Protein AF-A0A2D2M2V9-F1 (afdb_monomer_lite)

Foldseek 3Di:
DPPPCPDALLLLLLVLLVVLQPKFFFAFPVRDTDGPLNCQVCVVVVVVQVLQLNVLVVLQVVLVVCCPVPLPVSLVSLVVSLVSLVVVVVDQWGQDPPDRDTTGGPDTIPSSVSNNVSSVSSNVSSVVVVVVVVVVDDDDDDDPSSVVSVVVVVVVSVVSVVPPPPVVVVVVVVVVVVVVVVCVVVVVVPDDD

pLDDT: mean 71.36, std 14.46, range [39.59, 90.25]

Structure (mmCIF, N/CA/C/O backbone):
data_AF-A0A2D2M2V9-F1
#
_entry.id   AF-A0A2D2M2V9-F1
#
loop_
_atom_site.group_PDB
_atom_site.id
_atom_site.type_symbol
_atom_site.label_atom_id
_atom_site.label_alt_id
_atom_site.label_comp_id
_atom_site.label_asym_id
_atom_site.label_entity_id
_atom_site.label_seq_id
_atom_site.pdbx_PDB_ins_code
_atom_site.Cartn_x
_atom_site.Cartn_y
_atom_site.Cartn_z
_atom_site.occupancy
_atom_site.B_iso_or_equiv
_atom_site.auth_seq_id
_atom_site.auth_comp_id
_atom_site.auth_asym_id
_atom_site.auth_atom_id
_atom_site.pdbx_PDB_model_num
ATOM 1 N N . MET A 1 1 ? -26.026 -20.086 11.910 1.00 43.25 1 MET A N 1
ATOM 2 C CA . MET A 1 1 ? -24.762 -19.320 11.861 1.00 43.25 1 MET A CA 1
ATOM 3 C C . MET A 1 1 ? -24.878 -18.349 10.699 1.00 43.25 1 MET A C 1
ATOM 5 O O . MET A 1 1 ? -24.500 -18.695 9.589 1.00 43.25 1 MET A O 1
ATOM 9 N N . ASP A 1 2 ? -25.454 -17.170 10.926 1.00 39.59 2 ASP A N 1
ATOM 10 C CA . ASP A 1 2 ? -25.559 -16.162 9.870 1.00 39.59 2 ASP A CA 1
ATOM 11 C C . ASP A 1 2 ? -24.208 -15.475 9.694 1.00 39.59 2 ASP A C 1
ATOM 13 O O . ASP A 1 2 ? -23.808 -14.591 10.453 1.00 39.59 2 ASP A O 1
ATOM 17 N N . MET A 1 3 ? -23.465 -15.925 8.685 1.00 53.12 3 MET A N 1
ATOM 18 C CA . MET A 1 3 ? -22.241 -15.282 8.221 1.00 53.12 3 MET A CA 1
ATOM 19 C C . MET A 1 3 ? -22.612 -14.026 7.423 1.00 53.12 3 MET A C 1
ATOM 21 O O . MET A 1 3 ? -22.353 -13.939 6.226 1.00 53.12 3 MET A O 1
ATOM 25 N N . THR A 1 4 ? -23.216 -13.016 8.055 1.00 52.44 4 THR A N 1
ATOM 26 C CA . THR A 1 4 ? -23.328 -11.695 7.422 1.00 52.44 4 THR A CA 1
ATOM 27 C C . THR A 1 4 ? -21.942 -11.053 7.429 1.00 52.44 4 THR A C 1
ATOM 29 O O . THR A 1 4 ? -21.545 -10.326 8.348 1.00 52.44 4 THR A O 1
ATOM 32 N N . VAL A 1 5 ? -21.140 -11.385 6.422 1.00 56.28 5 VAL A N 1
ATOM 33 C CA . VAL A 1 5 ? -19.790 -10.864 6.234 1.00 56.28 5 VAL A CA 1
ATOM 34 C C . VAL A 1 5 ? -19.895 -9.429 5.717 1.00 56.28 5 VAL A C 1
ATOM 36 O O . VAL A 1 5 ? -19.711 -9.166 4.539 1.00 56.28 5 VAL A O 1
ATOM 39 N N . ARG A 1 6 ? -20.208 -8.461 6.588 1.00 63.47 6 ARG A N 1
ATOM 40 C CA . ARG A 1 6 ? -20.044 -7.043 6.224 1.00 63.47 6 ARG A CA 1
ATOM 41 C C . ARG A 1 6 ? -18.554 -6.779 6.013 1.00 63.47 6 ARG A C 1
ATOM 43 O O . ARG A 1 6 ? -17.817 -6.971 6.979 1.00 63.47 6 ARG A O 1
ATOM 50 N N . PRO A 1 7 ? -18.071 -6.413 4.821 1.00 65.56 7 PRO A N 1
ATOM 51 C CA . PRO A 1 7 ? -16.641 -6.243 4.601 1.00 65.56 7 PRO A CA 1
ATOM 52 C C . PRO A 1 7 ? -16.111 -5.114 5.492 1.00 65.56 7 PRO A C 1
ATOM 54 O O . PRO A 1 7 ? -16.702 -4.039 5.575 1.00 65.56 7 PRO A O 1
ATOM 57 N N . SER A 1 8 ? -15.028 -5.385 6.223 1.00 79.62 8 SER A N 1
ATOM 58 C CA . SER A 1 8 ? -14.366 -4.349 7.017 1.00 79.62 8 SER A CA 1
ATOM 59 C C . SER A 1 8 ? -13.466 -3.511 6.107 1.00 79.62 8 SER A C 1
ATOM 61 O O . SER A 1 8 ? -13.016 -4.004 5.074 1.00 79.62 8 SER A O 1
ATOM 63 N N . TYR A 1 9 ? -13.161 -2.266 6.484 1.00 84.38 9 TYR A N 1
ATOM 64 C CA . TYR A 1 9 ? -12.233 -1.423 5.713 1.00 84.38 9 TYR A CA 1
ATOM 65 C C . TYR A 1 9 ? -10.867 -2.104 5.505 1.00 84.38 9 TYR A C 1
ATOM 67 O O . TYR A 1 9 ? -10.239 -1.929 4.465 1.00 84.38 9 TYR A O 1
ATOM 75 N N . LEU A 1 10 ? -10.444 -2.933 6.468 1.00 83.19 10 LEU A N 1
ATOM 76 C CA . LEU A 1 10 ? -9.253 -3.770 6.369 1.00 83.19 10 LEU A CA 1
ATOM 77 C C . LEU A 1 10 ? -9.403 -4.806 5.254 1.00 83.19 10 LEU A C 1
ATOM 79 O O . LEU A 1 10 ? -8.543 -4.898 4.387 1.00 83.19 10 LEU A O 1
ATOM 83 N N . SER A 1 11 ? -10.507 -5.553 5.262 1.00 84.88 11 SER A N 1
ATOM 84 C CA . SER A 1 11 ? -10.787 -6.574 4.254 1.00 84.88 11 SER A CA 1
ATOM 85 C C . SER A 1 11 ? -10.826 -5.970 2.847 1.00 84.88 11 SER A C 1
ATOM 87 O O . SER A 1 11 ? -10.245 -6.530 1.927 1.00 84.88 11 SER A O 1
ATOM 89 N N . ILE A 1 12 ? -11.448 -4.795 2.695 1.00 86.38 12 ILE A N 1
ATOM 90 C CA . ILE A 1 12 ? -11.519 -4.072 1.416 1.00 86.38 12 ILE A CA 1
ATOM 91 C C . ILE A 1 12 ? -10.123 -3.632 0.967 1.00 86.38 12 ILE A C 1
ATOM 93 O O . ILE A 1 12 ? -9.759 -3.859 -0.181 1.00 86.38 12 ILE A O 1
ATOM 97 N N . SER A 1 13 ? -9.326 -3.046 1.866 1.00 87.94 13 SER A N 1
ATOM 98 C CA . SER A 1 13 ? -7.955 -2.626 1.556 1.00 87.94 13 SER A CA 1
ATOM 99 C C . SER A 1 13 ? -7.076 -3.808 1.132 1.00 87.94 13 SER A C 1
ATOM 101 O O . SER A 1 13 ? -6.414 -3.733 0.101 1.00 87.94 13 SER A O 1
ATOM 103 N N . VAL A 1 14 ? -7.122 -4.929 1.860 1.00 85.56 14 VAL A N 1
ATOM 104 C CA . VAL A 1 14 ? -6.331 -6.122 1.518 1.00 85.56 14 VAL A CA 1
ATOM 105 C C . VAL A 1 14 ? -6.820 -6.765 0.218 1.00 85.56 14 VAL A C 1
ATOM 107 O O . VAL A 1 14 ? -5.994 -7.190 -0.581 1.00 85.56 14 VAL A O 1
ATOM 110 N N . MET A 1 15 ? -8.132 -6.801 -0.047 1.00 86.88 15 MET A N 1
ATOM 111 C CA . MET A 1 15 ? -8.656 -7.279 -1.334 1.00 86.88 15 MET A CA 1
ATOM 112 C C . MET A 1 15 ? -8.212 -6.389 -2.496 1.00 86.88 15 MET A C 1
ATOM 114 O O . MET A 1 15 ? -7.775 -6.914 -3.511 1.00 86.88 15 MET A O 1
ATOM 118 N N . LEU A 1 16 ? -8.269 -5.063 -2.350 1.00 87.00 16 LEU A N 1
ATOM 119 C CA . LEU A 1 16 ? -7.772 -4.131 -3.369 1.00 87.00 16 LEU A CA 1
ATOM 120 C C . LEU A 1 16 ? -6.275 -4.328 -3.627 1.00 87.00 16 LEU A C 1
ATOM 122 O O . LEU A 1 16 ? -5.854 -4.360 -4.781 1.00 87.00 16 LEU A O 1
ATOM 126 N N . PHE A 1 17 ? -5.494 -4.515 -2.561 1.00 86.06 17 PHE A N 1
ATOM 127 C CA . PHE A 1 17 ? -4.065 -4.800 -2.660 1.00 86.06 17 PHE A CA 1
ATOM 128 C C . PHE A 1 17 ? -3.791 -6.151 -3.329 1.00 86.06 17 PHE A C 1
ATOM 130 O O . PHE A 1 17 ? -2.850 -6.274 -4.093 1.00 86.06 17 PHE A O 1
ATOM 137 N N . LEU A 1 18 ? -4.600 -7.177 -3.066 1.00 85.88 18 LEU A N 1
ATOM 138 C CA . LEU A 1 18 ? -4.491 -8.464 -3.754 1.00 85.88 18 LEU A CA 1
ATOM 139 C C . LEU A 1 18 ? -4.830 -8.334 -5.237 1.00 85.88 18 LEU A C 1
ATOM 141 O O . LEU A 1 18 ? -4.088 -8.834 -6.076 1.00 85.88 18 LEU A O 1
ATOM 145 N N . CYS A 1 19 ? -5.926 -7.646 -5.558 1.00 86.31 19 CYS A N 1
ATOM 146 C CA . CYS A 1 19 ? -6.339 -7.411 -6.934 1.00 86.31 19 CYS A CA 1
ATOM 147 C C . CYS A 1 19 ? -5.263 -6.658 -7.714 1.00 86.31 19 CYS A C 1
ATOM 149 O O . CYS A 1 19 ? -4.997 -7.026 -8.853 1.00 86.31 19 CYS A O 1
ATOM 151 N N . SER A 1 20 ? -4.611 -5.656 -7.111 1.00 85.44 20 SER A N 1
ATOM 152 C CA . SER A 1 20 ? -3.572 -4.885 -7.798 1.00 85.44 20 SER A CA 1
ATOM 153 C C . SER A 1 20 ? -2.418 -5.749 -8.300 1.00 85.44 20 SER A C 1
ATOM 155 O O . SER A 1 20 ? -1.901 -5.467 -9.377 1.00 85.44 20 SER A O 1
ATOM 157 N N . LEU A 1 21 ? -2.056 -6.821 -7.579 1.00 82.00 21 LEU A N 1
ATOM 158 C CA . LEU A 1 21 ? -0.954 -7.722 -7.940 1.00 82.00 21 LEU A CA 1
ATOM 159 C C . LEU A 1 21 ? -1.148 -8.399 -9.304 1.00 82.00 21 LEU A C 1
ATOM 161 O O . LEU A 1 21 ? -0.158 -8.761 -9.937 1.00 82.00 21 LEU A O 1
ATOM 165 N N . PHE A 1 22 ? -2.393 -8.543 -9.761 1.00 80.94 22 PHE A N 1
ATOM 166 C CA . PHE A 1 22 ? -2.725 -9.163 -11.046 1.00 80.94 22 PHE A CA 1
ATOM 167 C C . PHE A 1 22 ? -2.704 -8.188 -12.230 1.00 80.94 22 PHE A C 1
ATOM 169 O O . PHE A 1 22 ? -2.813 -8.635 -13.368 1.00 80.94 22 PHE A O 1
ATOM 176 N N . PHE A 1 23 ? -2.568 -6.882 -11.984 1.00 81.06 23 PHE A N 1
ATOM 177 C CA . PHE A 1 23 ? -2.569 -5.857 -13.026 1.00 81.06 23 PHE A CA 1
ATOM 178 C C . PHE A 1 23 ? -1.190 -5.219 -13.211 1.00 81.06 23 PHE A C 1
ATOM 180 O O . PHE A 1 23 ? -0.332 -5.224 -12.320 1.00 81.06 23 PHE A O 1
ATOM 187 N N . ASP A 1 24 ? -1.007 -4.613 -14.381 1.00 79.50 24 ASP A N 1
ATOM 188 C CA . ASP A 1 24 ? 0.174 -3.820 -14.693 1.00 79.50 24 ASP A CA 1
ATOM 189 C C . ASP A 1 24 ? 0.205 -2.541 -13.862 1.00 79.50 24 ASP A C 1
ATOM 191 O O . ASP A 1 24 ? -0.798 -1.836 -13.735 1.00 79.50 24 ASP A O 1
ATOM 195 N N . ALA A 1 25 ? 1.350 -2.266 -13.237 1.00 75.25 25 ALA A N 1
ATOM 196 C CA . ALA A 1 25 ? 1.539 -1.093 -12.387 1.00 75.25 25 ALA A CA 1
ATOM 197 C C . ALA A 1 25 ? 2.297 0.022 -13.103 1.00 75.25 25 ALA A C 1
ATOM 199 O O . ALA A 1 25 ? 2.025 1.196 -12.851 1.00 75.25 25 ALA A O 1
ATOM 200 N N . LEU A 1 26 ? 3.230 -0.330 -13.986 1.00 72.00 26 LEU A N 1
ATOM 201 C CA . LEU A 1 26 ? 4.103 0.627 -14.652 1.00 72.00 26 LEU A CA 1
ATOM 202 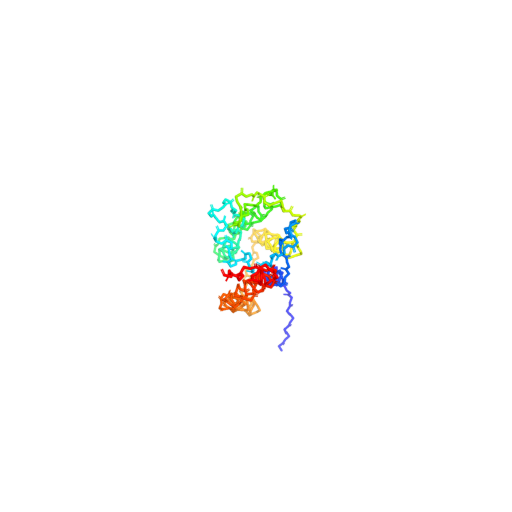C C . LEU A 1 26 ? 4.209 0.303 -16.139 1.00 72.00 26 LEU A C 1
ATOM 204 O O . LEU A 1 26 ? 4.553 -0.821 -16.500 1.00 72.00 26 LEU A O 1
ATOM 208 N N . GLU A 1 27 ? 3.967 1.303 -16.981 1.00 68.50 27 GLU A N 1
ATOM 209 C CA . GLU A 1 27 ? 4.138 1.215 -18.429 1.00 68.50 27 GLU A CA 1
ATOM 210 C C . GLU A 1 27 ? 5.341 2.068 -18.852 1.00 68.50 27 GLU A C 1
ATOM 212 O O . GLU A 1 27 ? 5.402 3.278 -18.592 1.00 68.50 27 GLU A O 1
ATOM 217 N N . LEU A 1 28 ? 6.328 1.441 -19.494 1.00 64.88 28 LEU A N 1
ATOM 218 C CA . LEU A 1 28 ? 7.485 2.136 -20.052 1.00 64.88 28 LEU A CA 1
ATOM 219 C C . LEU A 1 28 ? 7.212 2.524 -21.504 1.00 64.88 28 LEU A C 1
ATOM 221 O O . LEU A 1 28 ? 6.575 1.789 -22.257 1.00 64.88 28 LEU A O 1
ATOM 225 N N . ASN A 1 29 ? 7.784 3.652 -21.929 1.00 58.25 29 ASN A N 1
ATOM 226 C CA . ASN A 1 29 ? 7.666 4.143 -23.308 1.00 58.25 29 ASN A CA 1
ATOM 227 C C . ASN A 1 29 ? 8.330 3.211 -24.346 1.00 58.25 29 ASN A C 1
ATOM 229 O O . ASN A 1 29 ? 8.092 3.320 -25.541 1.00 58.25 29 ASN A O 1
ATOM 233 N N . THR A 1 30 ? 9.128 2.244 -23.889 1.00 58.22 30 THR A N 1
ATOM 234 C CA . THR A 1 30 ? 9.704 1.166 -24.707 1.00 58.22 30 THR A CA 1
ATOM 235 C C . THR A 1 30 ? 8.703 0.047 -25.033 1.00 58.22 30 THR A C 1
ATOM 237 O O . THR A 1 30 ? 9.077 -0.949 -25.649 1.00 58.22 30 THR A O 1
ATOM 240 N N . GLY A 1 31 ? 7.436 0.171 -24.610 1.00 58.31 31 GLY A N 1
ATOM 241 C CA . GLY A 1 31 ? 6.390 -0.839 -24.810 1.00 58.31 31 GLY A CA 1
ATOM 242 C C . GLY A 1 31 ? 6.462 -2.018 -23.833 1.00 58.31 31 GLY A C 1
ATOM 243 O O . GLY A 1 31 ? 5.732 -2.994 -23.988 1.00 58.31 31 GLY A O 1
ATOM 244 N N . SER A 1 32 ? 7.338 -1.951 -22.825 1.00 61.25 32 SER A N 1
ATOM 245 C CA . SER A 1 32 ? 7.400 -2.938 -21.743 1.00 61.25 32 SER A CA 1
ATOM 246 C C . SER A 1 32 ? 6.533 -2.495 -20.564 1.00 61.25 32 SER A C 1
ATOM 248 O O . SER A 1 32 ? 6.678 -1.378 -20.072 1.00 61.25 32 SER A O 1
ATOM 250 N N . ALA A 1 33 ? 5.658 -3.380 -20.090 1.00 68.00 33 ALA A N 1
ATOM 251 C CA . ALA A 1 33 ? 4.872 -3.182 -18.876 1.00 68.00 33 ALA A CA 1
ATOM 252 C C . ALA A 1 33 ? 5.408 -4.067 -17.745 1.00 68.00 33 ALA A C 1
ATOM 254 O O . ALA A 1 33 ? 5.782 -5.222 -17.971 1.00 68.00 33 ALA A O 1
ATOM 255 N N . PHE A 1 34 ? 5.447 -3.526 -16.529 1.00 70.88 34 PHE A N 1
ATOM 256 C CA . PHE A 1 34 ? 5.771 -4.285 -15.327 1.00 70.88 34 PHE A CA 1
ATOM 257 C C . PHE A 1 34 ? 4.532 -4.458 -14.451 1.00 70.88 34 PHE A C 1
ATOM 259 O O . PHE A 1 34 ? 3.869 -3.486 -14.067 1.00 70.88 34 PHE A O 1
ATOM 266 N N . SER A 1 35 ? 4.265 -5.709 -14.071 1.00 80.00 35 SER A N 1
ATOM 267 C CA . SER A 1 35 ? 3.167 -6.022 -13.162 1.00 80.00 35 SER A CA 1
ATOM 268 C C . SER A 1 35 ? 3.436 -5.531 -11.741 1.00 80.00 35 SER A C 1
ATOM 270 O O . SER A 1 35 ? 4.585 -5.473 -11.290 1.00 80.00 35 SER A O 1
ATOM 272 N N . ALA A 1 36 ? 2.372 -5.205 -11.000 1.00 80.38 36 ALA A N 1
ATOM 273 C CA . ALA A 1 36 ? 2.491 -4.775 -9.603 1.00 80.38 36 ALA A CA 1
ATOM 274 C C . ALA A 1 36 ? 3.183 -5.835 -8.728 1.00 80.38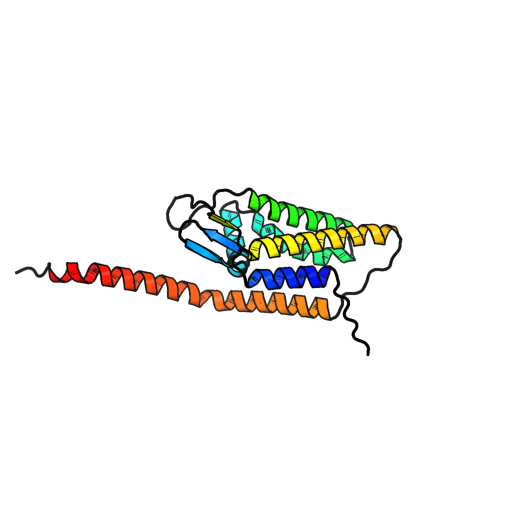 36 ALA A C 1
ATOM 276 O O . ALA A 1 36 ? 3.951 -5.501 -7.829 1.00 80.38 36 ALA A O 1
ATOM 277 N N . MET A 1 37 ? 2.958 -7.119 -9.027 1.00 79.06 37 MET A N 1
ATOM 278 C CA . MET A 1 37 ? 3.649 -8.244 -8.393 1.00 79.06 37 MET A CA 1
ATOM 279 C C . MET A 1 37 ? 5.165 -8.193 -8.625 1.00 79.06 37 MET A C 1
ATOM 281 O O . MET A 1 37 ? 5.926 -8.333 -7.667 1.00 79.06 37 MET A O 1
ATOM 285 N N . HIS A 1 38 ? 5.612 -7.939 -9.861 1.00 73.31 38 HIS A N 1
ATOM 286 C CA . HIS A 1 38 ? 7.038 -7.770 -10.151 1.00 73.31 38 HIS A CA 1
ATOM 287 C C . HIS A 1 38 ? 7.609 -6.561 -9.407 1.00 73.31 38 HIS A C 1
ATOM 289 O O . HIS A 1 38 ? 8.664 -6.682 -8.793 1.00 73.31 38 HIS A O 1
ATOM 295 N N . LEU A 1 39 ? 6.897 -5.428 -9.376 1.00 74.75 39 LEU A N 1
ATOM 296 C CA . LEU A 1 39 ? 7.326 -4.244 -8.621 1.00 74.75 39 LEU A CA 1
ATOM 297 C C . LEU A 1 39 ? 7.401 -4.497 -7.109 1.00 74.75 39 LEU A C 1
ATOM 299 O O . LEU A 1 39 ? 8.290 -3.968 -6.446 1.00 74.75 39 LEU A O 1
ATOM 303 N N . LEU A 1 40 ? 6.503 -5.307 -6.547 1.00 81.62 40 LEU A N 1
ATOM 304 C CA . LEU A 1 40 ? 6.545 -5.674 -5.131 1.00 81.62 40 LEU A CA 1
ATOM 305 C C . LEU A 1 40 ? 7.816 -6.474 -4.806 1.00 81.62 40 LEU A C 1
ATOM 307 O O . LEU A 1 40 ? 8.477 -6.191 -3.807 1.00 81.62 40 LEU A O 1
ATOM 311 N N . ILE A 1 41 ? 8.156 -7.457 -5.645 1.00 78.25 41 ILE A N 1
ATOM 312 C CA . ILE A 1 41 ? 9.274 -8.379 -5.393 1.00 78.25 41 ILE A CA 1
ATOM 313 C C . ILE A 1 41 ? 10.612 -7.762 -5.778 1.00 78.25 41 ILE A C 1
ATOM 315 O O . ILE A 1 41 ? 11.593 -7.984 -5.082 1.00 78.25 41 ILE A O 1
ATOM 319 N N . ALA A 1 42 ? 10.668 -6.992 -6.863 1.00 70.62 42 ALA A N 1
ATOM 320 C CA . ALA A 1 42 ? 11.885 -6.339 -7.332 1.00 70.62 42 ALA A CA 1
ATOM 321 C C . ALA A 1 42 ? 12.105 -4.966 -6.683 1.00 70.62 42 ALA A C 1
ATOM 323 O O . ALA A 1 42 ? 13.221 -4.463 -6.689 1.00 70.62 42 ALA A O 1
ATOM 324 N N . GLY A 1 43 ? 11.083 -4.348 -6.086 1.00 69.81 43 GLY A N 1
ATOM 325 C CA . GLY A 1 43 ? 11.166 -2.959 -5.631 1.00 69.81 43 GLY A CA 1
ATOM 326 C C . GLY A 1 43 ? 12.121 -2.700 -4.462 1.00 69.81 43 GLY A C 1
ATOM 327 O O . GLY A 1 43 ? 12.516 -1.554 -4.270 1.00 69.81 43 GLY A O 1
ATOM 328 N N . TRP A 1 44 ? 12.585 -3.732 -3.748 1.00 72.81 44 TRP A N 1
ATOM 329 C CA . TRP A 1 44 ? 13.706 -3.579 -2.809 1.00 72.81 44 TRP A CA 1
ATOM 330 C C . TRP A 1 44 ? 15.008 -3.168 -3.518 1.00 72.81 44 TRP A C 1
ATOM 332 O O . TRP A 1 44 ? 15.780 -2.404 -2.946 1.00 72.81 44 TRP A O 1
ATOM 342 N N . TRP A 1 45 ? 15.212 -3.572 -4.782 1.00 65.12 45 TRP A N 1
ATOM 343 C CA . TRP A 1 45 ? 16.296 -3.052 -5.628 1.00 65.12 45 TRP A CA 1
ATOM 344 C C . TRP A 1 45 ? 16.082 -1.586 -6.003 1.00 65.12 45 TRP A C 1
ATOM 346 O O . TRP A 1 45 ? 17.049 -0.846 -6.141 1.00 65.12 45 TRP A O 1
ATOM 356 N N . GLY A 1 46 ? 14.827 -1.136 -6.100 1.00 63.16 46 GLY A N 1
ATOM 357 C CA . GLY A 1 46 ? 14.475 0.260 -6.373 1.00 63.16 46 GLY A CA 1
ATOM 358 C C . GLY A 1 46 ? 15.035 1.248 -5.346 1.00 63.16 46 GLY A C 1
ATOM 359 O O . GLY A 1 46 ? 15.322 2.386 -5.702 1.00 63.16 46 GLY A O 1
ATOM 360 N N . VAL A 1 47 ? 15.285 0.814 -4.104 1.00 64.38 47 VAL A N 1
ATOM 361 C CA . VAL A 1 47 ? 15.913 1.648 -3.060 1.00 64.38 47 VAL A CA 1
ATOM 362 C C . VAL A 1 47 ? 17.320 2.101 -3.465 1.00 64.38 47 VAL A C 1
ATOM 364 O O . VAL A 1 47 ? 17.704 3.229 -3.170 1.00 64.38 47 VAL A O 1
ATOM 367 N N . ILE A 1 48 ? 18.065 1.257 -4.182 1.00 61.19 48 ILE A N 1
ATOM 368 C CA . ILE A 1 48 ? 19.407 1.581 -4.693 1.00 61.19 48 ILE A CA 1
ATOM 369 C C . ILE A 1 48 ? 19.325 2.641 -5.806 1.00 61.19 48 ILE A C 1
ATOM 371 O O . ILE A 1 48 ? 20.257 3.415 -5.995 1.00 61.19 48 ILE A O 1
ATOM 375 N N . PHE A 1 49 ? 18.183 2.723 -6.492 1.00 57.28 49 PHE A N 1
ATOM 376 C CA . PHE A 1 49 ? 17.903 3.657 -7.586 1.00 57.28 49 PHE A CA 1
ATOM 377 C C . PHE A 1 49 ? 17.053 4.865 -7.149 1.00 57.28 49 PHE A C 1
ATOM 379 O O . PHE A 1 49 ? 16.375 5.467 -7.977 1.00 57.28 49 PHE A O 1
ATOM 386 N N . GLU A 1 50 ? 17.050 5.198 -5.851 1.00 60.00 50 GLU A N 1
ATOM 387 C CA . GLU A 1 50 ? 16.293 6.319 -5.255 1.00 60.00 50 GLU A CA 1
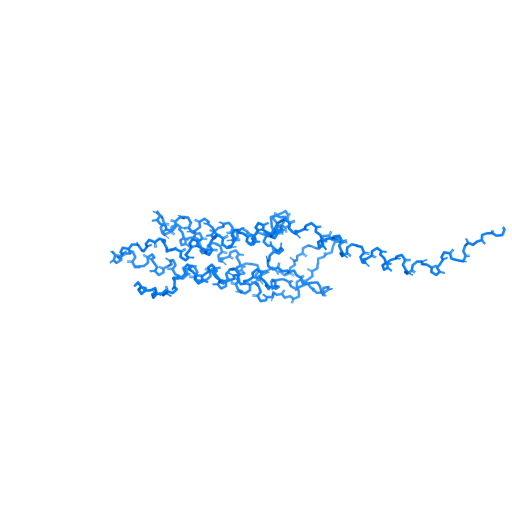ATOM 388 C C . GLU A 1 50 ? 14.757 6.222 -5.394 1.00 60.00 50 GLU A C 1
ATOM 390 O O . GLU A 1 50 ? 14.020 7.177 -5.138 1.00 60.00 50 GLU A O 1
ATOM 395 N N . LEU A 1 51 ? 14.230 5.043 -5.732 1.00 68.06 51 LEU A N 1
ATOM 396 C CA . LEU A 1 51 ? 12.794 4.776 -5.811 1.00 68.06 51 LEU A CA 1
ATOM 397 C C . LEU A 1 51 ? 12.267 4.343 -4.439 1.00 68.06 51 LEU A C 1
ATOM 399 O O . LEU A 1 51 ? 11.967 3.176 -4.182 1.00 68.06 51 LEU A O 1
ATOM 403 N N . TYR A 1 52 ? 12.107 5.317 -3.543 1.00 71.19 52 TYR A N 1
ATOM 404 C CA . TYR A 1 52 ? 11.620 5.093 -2.174 1.00 71.19 52 TYR A CA 1
ATOM 405 C C . TYR A 1 52 ? 10.141 4.669 -2.085 1.00 71.19 52 TYR A C 1
ATOM 407 O O . TYR A 1 52 ? 9.667 4.296 -1.011 1.00 71.19 52 TYR A O 1
ATOM 415 N N . GLY A 1 53 ? 9.400 4.681 -3.197 1.00 73.12 53 GLY A N 1
ATOM 416 C CA . GLY A 1 53 ? 7.989 4.284 -3.257 1.00 73.12 53 GLY A CA 1
ATOM 417 C C . GLY A 1 53 ? 7.701 2.881 -2.722 1.00 73.12 53 GLY A C 1
ATOM 418 O O . GLY A 1 53 ? 6.634 2.635 -2.159 1.00 73.12 53 GLY A O 1
ATOM 419 N N . TRP A 1 54 ? 8.673 1.969 -2.819 1.00 78.94 54 TRP A N 1
ATOM 420 C CA . TRP A 1 54 ? 8.533 0.596 -2.331 1.00 78.94 54 TRP A CA 1
ATOM 421 C C . TRP A 1 54 ? 8.273 0.512 -0.819 1.00 78.94 54 TRP A C 1
ATOM 423 O O . TRP A 1 54 ? 7.545 -0.380 -0.371 1.00 78.94 54 TRP A O 1
ATOM 433 N N . PHE A 1 55 ? 8.783 1.471 -0.033 1.00 80.88 55 PHE A N 1
ATOM 434 C CA . PHE A 1 55 ? 8.583 1.509 1.419 1.00 80.88 55 PHE A CA 1
ATOM 435 C C . PHE A 1 55 ? 7.105 1.627 1.822 1.00 80.88 55 PHE A C 1
ATOM 437 O O . PHE A 1 55 ? 6.751 1.220 2.930 1.00 80.88 55 PHE A O 1
ATOM 444 N N . ALA A 1 56 ? 6.214 2.074 0.930 1.00 83.69 56 ALA A N 1
ATOM 445 C CA . ALA A 1 56 ? 4.774 2.081 1.188 1.00 83.69 56 ALA A CA 1
ATOM 446 C C . ALA A 1 56 ? 4.229 0.689 1.584 1.00 83.69 56 ALA A C 1
ATOM 448 O O . ALA A 1 56 ? 3.351 0.597 2.446 1.00 83.69 56 ALA A O 1
ATOM 449 N N . ASN A 1 57 ? 4.789 -0.398 1.035 1.00 83.94 57 ASN A N 1
ATOM 450 C CA . ASN A 1 57 ? 4.324 -1.765 1.299 1.00 83.94 57 ASN A CA 1
ATOM 451 C C . ASN A 1 57 ? 4.680 -2.249 2.725 1.00 83.94 57 ASN A C 1
ATOM 453 O O . ASN A 1 57 ? 3.759 -2.602 3.472 1.00 83.94 57 ASN A O 1
ATOM 457 N N . PRO A 1 58 ? 5.957 -2.212 3.176 1.00 84.75 58 PRO A N 1
ATOM 458 C CA . PRO A 1 58 ? 6.300 -2.474 4.575 1.00 84.75 58 PRO A CA 1
ATOM 459 C C . PRO A 1 58 ? 5.569 -1.563 5.563 1.00 84.75 58 PRO A C 1
ATOM 461 O O . PRO A 1 58 ? 5.125 -2.038 6.612 1.00 84.75 58 PRO A O 1
ATOM 464 N N . LEU A 1 59 ? 5.402 -0.272 5.239 1.00 85.06 59 LEU A N 1
ATOM 465 C CA . LEU A 1 59 ? 4.672 0.652 6.109 1.00 85.06 59 LEU A CA 1
ATOM 466 C C . LEU A 1 59 ? 3.205 0.231 6.271 1.00 85.06 59 LEU A C 1
ATOM 468 O O . LEU A 1 59 ? 2.697 0.263 7.391 1.00 85.06 59 LEU A O 1
ATOM 472 N N . LEU A 1 60 ? 2.526 -0.220 5.212 1.00 83.81 60 LEU A N 1
ATOM 473 C CA . LEU A 1 60 ? 1.157 -0.735 5.330 1.00 83.81 60 LEU A CA 1
ATOM 474 C C . LEU A 1 60 ? 1.089 -1.973 6.236 1.00 83.81 60 LEU A C 1
ATOM 476 O O . LEU A 1 60 ? 0.212 -2.050 7.102 1.00 83.81 60 LEU A O 1
ATOM 480 N N . GLY A 1 61 ? 2.034 -2.907 6.095 1.00 84.25 61 GLY A N 1
ATOM 481 C CA . GLY A 1 61 ? 2.141 -4.070 6.983 1.00 84.25 61 GLY A CA 1
ATOM 482 C C . GLY A 1 61 ? 2.340 -3.666 8.448 1.00 84.25 61 GLY A C 1
ATOM 483 O O . GLY A 1 61 ? 1.646 -4.160 9.342 1.00 84.25 61 GLY A O 1
ATOM 484 N N . LEU A 1 62 ? 3.222 -2.696 8.697 1.00 85.94 62 LEU A N 1
ATOM 485 C CA . LEU A 1 62 ? 3.466 -2.160 10.035 1.00 85.94 62 LEU A CA 1
ATOM 486 C C . LEU A 1 62 ? 2.233 -1.436 10.597 1.00 85.94 62 LEU A C 1
ATOM 488 O O . LEU A 1 62 ? 1.881 -1.624 11.764 1.00 85.94 62 LEU A O 1
ATOM 492 N N . ALA A 1 63 ? 1.521 -0.667 9.772 1.00 85.62 63 ALA A N 1
ATOM 493 C CA . ALA A 1 63 ? 0.283 -0.006 10.167 1.00 85.62 63 ALA A CA 1
ATOM 494 C C . ALA A 1 63 ? -0.799 -1.027 10.566 1.00 85.62 63 ALA A C 1
ATOM 496 O O . ALA A 1 63 ? -1.506 -0.821 11.559 1.00 85.62 63 ALA A O 1
ATOM 497 N N . LEU A 1 64 ? -0.877 -2.165 9.865 1.00 84.50 64 LEU A N 1
ATOM 498 C CA . LEU A 1 64 ? -1.752 -3.289 10.215 1.00 84.50 64 LEU A CA 1
ATOM 499 C C . LEU A 1 64 ? -1.458 -3.849 11.612 1.00 84.50 64 LEU A C 1
ATOM 501 O O . LEU A 1 64 ? -2.389 -4.115 12.377 1.00 84.50 64 LEU A O 1
ATOM 505 N N . LEU A 1 65 ? -0.176 -4.019 11.945 1.00 84.00 65 LEU A N 1
ATOM 506 C CA . LEU A 1 65 ? 0.273 -4.543 13.237 1.00 84.00 65 LEU A CA 1
ATOM 507 C C . LEU A 1 65 ? 0.029 -3.530 14.365 1.00 84.00 65 LEU A C 1
ATOM 509 O O . LEU A 1 65 ? -0.504 -3.873 15.426 1.00 84.00 65 LEU A O 1
ATOM 513 N N . CYS A 1 66 ? 0.347 -2.256 14.127 1.00 83.75 66 CYS A N 1
ATOM 514 C CA . CYS A 1 66 ? 0.218 -1.194 15.123 1.00 83.75 66 CYS A CA 1
ATOM 515 C C . CYS A 1 66 ? -1.240 -0.797 15.416 1.00 83.75 66 CYS A C 1
ATOM 517 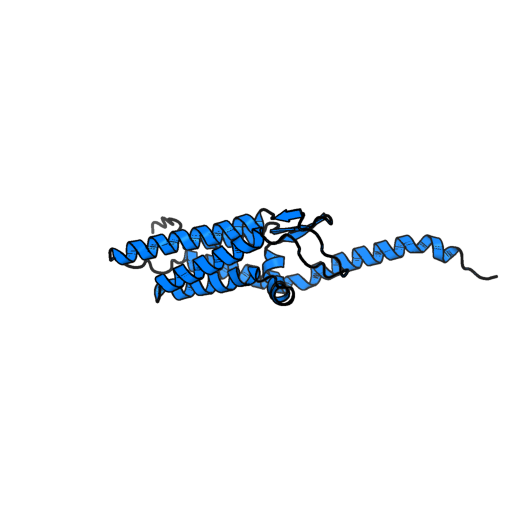O O . CYS A 1 66 ? -1.507 -0.272 16.502 1.00 83.75 66 CYS A O 1
ATOM 519 N N . ARG A 1 67 ? -2.203 -1.082 14.520 1.00 80.00 67 ARG A N 1
ATOM 520 C CA . ARG A 1 67 ? -3.599 -0.592 14.612 1.00 80.00 67 ARG A CA 1
ATOM 521 C C . ARG A 1 67 ? -4.307 -0.896 15.931 1.00 80.00 67 ARG A C 1
ATOM 523 O O . ARG A 1 67 ? -5.162 -0.120 16.353 1.00 80.00 67 ARG A O 1
ATOM 530 N N . ARG A 1 68 ? -3.970 -2.021 16.577 1.00 73.75 68 ARG A N 1
ATOM 531 C CA . ARG A 1 68 ? -4.624 -2.483 17.813 1.00 73.75 68 ARG A CA 1
ATOM 532 C C . ARG A 1 68 ? -4.070 -1.794 19.057 1.00 73.75 68 ARG A C 1
ATOM 534 O O . ARG A 1 68 ? -4.839 -1.411 19.934 1.00 73.75 68 ARG A O 1
ATOM 541 N N . ARG A 1 69 ? -2.743 -1.667 19.147 1.00 78.56 69 ARG A N 1
ATOM 542 C CA . ARG A 1 69 ? -2.061 -1.149 20.343 1.00 78.56 69 ARG A CA 1
ATOM 543 C C . ARG A 1 69 ? -1.871 0.370 20.297 1.00 78.56 69 ARG A C 1
ATOM 545 O O . ARG A 1 69 ? -1.932 1.003 21.351 1.00 78.56 69 ARG A O 1
ATOM 552 N N . TRP A 1 70 ? -1.686 0.929 19.100 1.00 83.25 70 TRP A N 1
ATOM 553 C CA . TRP A 1 70 ? -1.390 2.341 18.850 1.00 83.25 70 TRP A CA 1
ATOM 554 C C . TRP A 1 70 ? -2.153 2.827 17.598 1.00 83.25 70 TRP A C 1
ATOM 556 O O . TRP A 1 70 ? -1.556 3.005 16.537 1.00 83.25 70 TRP A O 1
ATOM 566 N N . PRO A 1 71 ? -3.481 3.042 17.678 1.00 82.75 71 PRO A N 1
ATOM 567 C CA . PRO A 1 71 ? -4.300 3.357 16.502 1.00 82.75 71 PRO A CA 1
ATOM 568 C C . PRO A 1 71 ? -3.884 4.664 15.814 1.00 82.75 71 PRO A C 1
ATOM 570 O O . PRO A 1 71 ? -3.925 4.746 14.590 1.00 82.75 71 PRO A O 1
ATOM 573 N N . TRP A 1 72 ? -3.426 5.646 16.594 1.00 85.88 72 TRP A N 1
ATOM 574 C CA . TRP A 1 72 ? -2.861 6.901 16.100 1.00 85.88 72 TRP A CA 1
ATOM 575 C C . TRP A 1 72 ? -1.551 6.706 15.342 1.00 85.88 72 TRP A C 1
ATOM 577 O O . TRP A 1 72 ? -1.385 7.265 14.265 1.00 85.88 72 TRP A O 1
ATOM 587 N N . LEU A 1 73 ? -0.652 5.872 15.869 1.00 86.75 73 LEU A N 1
ATOM 588 C CA . LEU A 1 73 ? 0.596 5.542 15.186 1.00 86.75 73 LEU A CA 1
ATOM 589 C C . LEU A 1 73 ? 0.306 4.820 13.867 1.00 86.75 73 LEU A C 1
ATOM 591 O O . LEU A 1 73 ? 0.882 5.161 12.844 1.00 86.75 73 LEU A O 1
ATOM 595 N N . ALA A 1 74 ? -0.653 3.891 13.863 1.00 86.75 74 ALA A N 1
ATOM 596 C CA . ALA A 1 74 ? -1.091 3.224 12.640 1.00 86.75 74 ALA A CA 1
ATOM 597 C C . ALA A 1 74 ? -1.664 4.199 11.601 1.00 86.75 74 ALA A C 1
ATOM 599 O O . ALA A 1 74 ? -1.435 4.006 10.413 1.00 86.75 74 ALA A O 1
ATOM 600 N N . LEU A 1 75 ? -2.368 5.254 12.029 1.00 88.62 75 LEU A N 1
ATOM 601 C CA . LEU A 1 75 ? -2.837 6.303 11.122 1.00 88.62 75 LEU A CA 1
ATOM 602 C C . LEU A 1 75 ? -1.668 7.092 10.520 1.00 88.62 75 LEU A C 1
ATOM 604 O O . LEU A 1 75 ? -1.641 7.294 9.313 1.00 88.62 75 LEU A O 1
ATOM 608 N N . VAL A 1 76 ? -0.694 7.504 11.337 1.00 90.25 76 VAL A N 1
ATOM 609 C CA . VAL A 1 76 ? 0.495 8.229 10.854 1.00 90.25 76 VAL A CA 1
ATOM 610 C C . VAL A 1 76 ? 1.287 7.376 9.863 1.00 90.25 76 VAL A C 1
ATOM 612 O O . VAL A 1 76 ? 1.633 7.857 8.789 1.00 90.25 76 VAL A O 1
ATOM 615 N N . ILE A 1 77 ? 1.510 6.096 10.176 1.00 89.19 77 ILE A N 1
ATOM 616 C CA . ILE A 1 77 ? 2.213 5.163 9.286 1.00 89.19 77 ILE A CA 1
ATOM 617 C C . ILE A 1 77 ? 1.421 4.950 7.986 1.00 89.19 77 ILE A C 1
ATOM 619 O O . ILE A 1 77 ? 2.009 4.959 6.908 1.00 89.19 77 ILE A O 1
ATOM 623 N N . ALA A 1 78 ? 0.094 4.809 8.060 1.00 87.94 78 ALA A N 1
ATOM 624 C CA . ALA A 1 78 ? -0.756 4.678 6.877 1.00 87.94 78 ALA A CA 1
ATOM 625 C C . ALA A 1 78 ? -0.713 5.922 5.978 1.00 87.94 78 ALA A C 1
ATOM 627 O O . ALA A 1 78 ? -0.653 5.796 4.758 1.00 87.94 78 ALA A O 1
ATOM 628 N N . LEU A 1 79 ? -0.719 7.119 6.571 1.00 89.75 79 LEU A N 1
ATOM 629 C CA . LEU A 1 79 ? -0.600 8.376 5.833 1.00 89.75 79 LEU A CA 1
ATOM 630 C C . LEU A 1 79 ? 0.789 8.539 5.211 1.00 89.75 79 LEU A C 1
ATOM 632 O O . LEU A 1 79 ? 0.885 8.995 4.077 1.00 89.75 79 LEU A O 1
ATOM 636 N N . ALA A 1 80 ? 1.849 8.124 5.907 1.00 87.88 80 ALA A N 1
ATOM 637 C CA . ALA A 1 80 ? 3.199 8.106 5.351 1.00 87.88 80 ALA A CA 1
ATOM 638 C C . ALA A 1 80 ? 3.312 7.129 4.167 1.00 87.88 80 ALA A C 1
ATOM 640 O O . ALA A 1 80 ? 3.864 7.494 3.132 1.00 87.88 80 ALA A O 1
ATOM 641 N N . ALA A 1 81 ? 2.726 5.929 4.274 1.00 86.94 81 ALA A N 1
ATOM 642 C CA . ALA A 1 81 ? 2.644 4.975 3.165 1.00 86.94 81 ALA A CA 1
ATOM 643 C C . ALA A 1 81 ? 1.886 5.560 1.967 1.00 86.94 81 ALA A C 1
ATOM 645 O O . ALA A 1 81 ? 2.350 5.473 0.835 1.00 86.94 81 ALA A O 1
ATOM 646 N N . TRP A 1 82 ? 0.742 6.200 2.221 1.00 88.00 82 TRP A N 1
ATOM 647 C CA . TRP A 1 82 ? -0.051 6.850 1.182 1.00 88.00 82 TRP A CA 1
ATOM 648 C C . TRP A 1 82 ? 0.696 8.022 0.530 1.00 88.00 82 TRP A C 1
ATOM 650 O O . TRP A 1 82 ? 0.662 8.153 -0.688 1.00 88.00 82 TRP A O 1
ATOM 660 N N . GLY A 1 83 ? 1.420 8.829 1.309 1.00 84.12 83 GLY A N 1
ATOM 661 C CA . GLY A 1 83 ? 2.247 9.923 0.797 1.00 84.12 83 GLY A CA 1
ATOM 662 C C . GLY A 1 83 ? 3.419 9.440 -0.060 1.00 84.12 83 GLY A C 1
ATOM 663 O O . GLY A 1 83 ? 3.678 10.023 -1.106 1.00 84.12 83 GLY A O 1
ATOM 664 N N . LEU A 1 84 ? 4.079 8.346 0.337 1.00 82.62 84 LEU A N 1
ATOM 665 C CA . LEU A 1 84 ? 5.123 7.687 -0.461 1.00 82.62 84 LEU A CA 1
ATOM 666 C C . LEU A 1 84 ? 4.571 7.077 -1.747 1.00 82.62 84 LEU A C 1
ATOM 668 O O . LEU A 1 84 ? 5.207 7.149 -2.795 1.00 82.62 84 LEU A O 1
ATOM 672 N N . ALA A 1 85 ? 3.381 6.479 -1.683 1.00 81.94 85 ALA A N 1
ATOM 673 C CA . ALA A 1 85 ? 2.707 6.022 -2.884 1.00 81.94 85 ALA A CA 1
ATOM 674 C C . ALA A 1 85 ? 2.439 7.225 -3.793 1.00 81.94 85 ALA A C 1
ATOM 676 O O . ALA A 1 85 ? 2.891 7.217 -4.929 1.00 81.94 85 ALA A O 1
ATOM 677 N N . LEU A 1 86 ? 1.818 8.292 -3.282 1.00 82.31 86 LEU A N 1
ATOM 678 C CA . LEU A 1 86 ? 1.459 9.482 -4.054 1.00 82.31 86 LEU A CA 1
ATOM 679 C C . LEU A 1 86 ? 2.673 10.212 -4.645 1.00 82.31 86 LEU A C 1
ATOM 681 O O . LEU A 1 86 ? 2.591 10.701 -5.768 1.00 82.31 86 LEU A O 1
ATOM 685 N N . SER A 1 87 ? 3.806 10.256 -3.940 1.00 77.31 87 SER A N 1
ATOM 686 C CA . SER A 1 87 ? 5.031 10.864 -4.469 1.00 77.31 87 SER A CA 1
ATOM 687 C C . SER A 1 87 ? 5.551 10.135 -5.711 1.00 77.31 87 SER A C 1
ATOM 689 O O . SER A 1 87 ? 6.178 10.769 -6.559 1.00 77.31 87 SER A O 1
ATOM 691 N N . CYS A 1 88 ? 5.217 8.849 -5.888 1.00 71.62 88 CYS A N 1
ATOM 692 C CA . CYS A 1 88 ? 5.537 8.120 -7.113 1.00 71.62 88 CYS A CA 1
ATOM 693 C C . CYS A 1 88 ? 4.815 8.700 -8.332 1.00 71.62 88 CYS A C 1
ATOM 695 O O . CYS A 1 88 ? 5.404 8.691 -9.401 1.00 71.62 88 CYS A O 1
ATOM 697 N N . LEU A 1 89 ? 3.615 9.284 -8.199 1.00 69.50 89 LEU A N 1
ATOM 698 C CA . LEU A 1 89 ? 2.955 9.971 -9.325 1.00 69.50 89 LEU A CA 1
ATOM 699 C C . LEU A 1 89 ? 3.755 11.175 -9.834 1.00 69.50 89 LEU A C 1
ATOM 701 O O . LEU A 1 89 ? 3.574 11.599 -10.972 1.00 69.50 89 LEU A O 1
ATOM 705 N N . TRP A 1 90 ? 4.628 11.728 -8.992 1.00 64.00 90 TRP A N 1
ATOM 706 C CA . TRP A 1 90 ? 5.494 12.847 -9.342 1.00 64.00 90 TRP A CA 1
ATOM 707 C C . TRP A 1 90 ? 6.824 12.398 -9.966 1.00 64.00 90 TRP A C 1
ATOM 709 O O . TRP A 1 90 ? 7.578 13.233 -10.476 1.00 64.00 90 TRP A O 1
ATOM 719 N 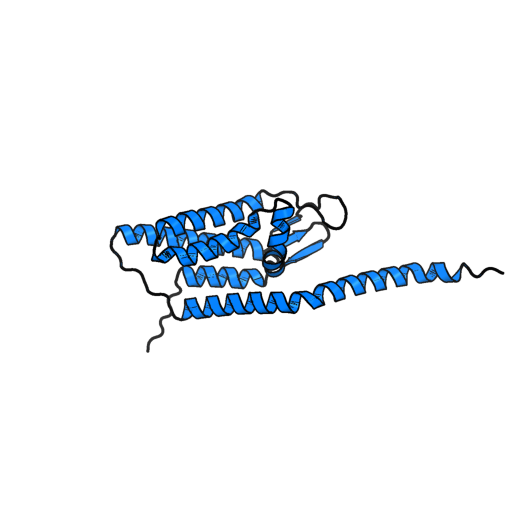N . ILE A 1 91 ? 7.125 11.091 -9.958 1.00 57.19 91 ILE A N 1
ATOM 720 C CA . ILE A 1 91 ? 8.358 10.560 -10.538 1.00 57.19 91 ILE A CA 1
ATOM 721 C C . ILE A 1 91 ? 8.226 10.540 -12.067 1.00 57.19 91 ILE A C 1
ATOM 723 O O . ILE A 1 91 ? 7.435 9.810 -12.653 1.00 57.19 91 ILE A O 1
ATOM 727 N N . SER A 1 92 ? 8.991 11.404 -12.735 1.00 49.84 92 SER A N 1
ATOM 728 C CA . SER A 1 92 ? 8.950 11.553 -14.201 1.00 49.84 92 SER A CA 1
ATOM 729 C C . SER A 1 92 ? 10.074 10.798 -14.922 1.00 49.84 92 SER A C 1
ATOM 731 O O . SER A 1 92 ? 10.153 10.849 -16.151 1.00 49.84 92 SER A O 1
ATOM 733 N N . ARG A 1 93 ? 10.984 10.149 -14.182 1.00 47.31 93 ARG A N 1
ATOM 734 C CA . ARG A 1 93 ? 12.161 9.447 -14.719 1.00 47.31 93 ARG A CA 1
ATOM 735 C C . ARG A 1 93 ? 12.487 8.242 -13.840 1.00 47.31 93 ARG A C 1
ATOM 737 O O . ARG A 1 93 ? 12.638 8.406 -12.634 1.00 47.31 93 ARG A O 1
ATOM 744 N N . VAL A 1 94 ? 12.595 7.063 -14.445 1.00 50.94 94 VAL A N 1
ATOM 745 C CA . VAL A 1 94 ? 13.109 5.846 -13.803 1.00 50.94 94 VAL A CA 1
ATOM 746 C C . VAL A 1 94 ? 14.416 5.493 -14.525 1.00 50.94 94 VAL A C 1
ATOM 748 O O . VAL A 1 94 ? 14.419 5.516 -15.757 1.00 50.94 94 VAL A O 1
ATOM 751 N N . PRO A 1 95 ? 15.535 5.242 -13.818 1.00 47.34 95 PRO A N 1
ATOM 752 C CA . PRO A 1 95 ? 16.790 4.853 -14.460 1.00 47.34 95 PRO A CA 1
ATOM 753 C C . PRO A 1 95 ? 16.625 3.497 -15.155 1.00 47.34 95 PRO A C 1
ATOM 755 O O . PRO A 1 95 ? 16.181 2.536 -14.525 1.00 47.34 95 PRO A O 1
ATOM 758 N N . ASP A 1 96 ? 16.947 3.420 -16.446 1.00 45.50 96 ASP A N 1
ATOM 759 C CA . ASP A 1 96 ? 16.884 2.176 -17.210 1.00 45.50 96 ASP A CA 1
ATOM 760 C C . ASP A 1 96 ? 18.153 1.354 -16.912 1.00 45.50 96 ASP A C 1
ATOM 762 O O . ASP A 1 96 ? 19.266 1.871 -16.932 1.00 45.50 96 ASP A O 1
ATOM 766 N N . ASN A 1 97 ? 18.010 0.072 -16.563 1.00 52.53 97 ASN A N 1
ATOM 767 C CA . ASN A 1 97 ? 19.129 -0.769 -16.091 1.00 52.53 97 ASN A CA 1
ATOM 768 C C . ASN A 1 97 ? 19.859 -1.509 -17.233 1.00 52.53 97 ASN A C 1
ATOM 770 O O . ASN A 1 97 ? 20.697 -2.371 -16.984 1.00 52.53 97 ASN A O 1
ATOM 774 N N . HIS A 1 98 ? 19.518 -1.222 -18.492 1.00 50.84 98 HIS A N 1
ATOM 775 C CA . HIS A 1 98 ? 20.078 -1.910 -19.666 1.00 50.84 98 HIS A CA 1
ATOM 776 C C . HIS A 1 98 ? 20.942 -1.017 -20.560 1.00 50.84 98 HIS A C 1
ATOM 778 O O . HIS A 1 98 ? 21.731 -1.507 -21.363 1.00 50.84 98 HIS A O 1
ATOM 784 N N . SER A 1 99 ? 20.816 0.290 -20.399 1.00 41.84 99 SER A N 1
ATOM 785 C CA . SER A 1 99 ? 21.637 1.313 -21.023 1.00 41.84 99 SER A CA 1
ATOM 786 C C . SER A 1 99 ? 21.636 2.462 -20.027 1.00 41.84 99 SER A C 1
ATOM 788 O O . SER A 1 99 ? 20.628 2.652 -19.363 1.00 41.84 99 SER A O 1
ATOM 790 N N . TYR A 1 100 ? 22.725 3.203 -19.874 1.00 43.72 100 TYR A N 1
ATOM 791 C CA . TYR A 1 100 ? 22.828 4.390 -19.010 1.00 43.72 100 TYR A CA 1
ATOM 792 C C . TYR A 1 100 ? 21.908 5.545 -19.493 1.00 43.72 100 TYR A C 1
ATOM 794 O O . TYR A 1 100 ? 22.351 6.675 -19.684 1.00 43.72 100 TYR A O 1
ATOM 802 N N . ASP A 1 101 ? 20.632 5.266 -19.747 1.00 40.56 101 ASP A N 1
ATOM 803 C CA . ASP A 1 101 ? 19.656 6.161 -20.342 1.00 40.56 101 ASP A CA 1
ATOM 804 C C . ASP A 1 101 ? 18.386 6.192 -19.483 1.00 40.56 101 ASP A C 1
ATOM 806 O O . ASP A 1 101 ? 17.995 5.215 -18.845 1.00 40.56 101 ASP A O 1
ATOM 810 N N . PHE A 1 102 ? 17.762 7.358 -19.392 1.00 45.47 102 PHE A N 1
ATOM 811 C CA . PHE A 1 102 ? 16.614 7.576 -18.517 1.00 45.47 102 PHE A CA 1
ATOM 812 C C . PHE A 1 102 ? 15.338 7.254 -19.291 1.00 45.47 102 PHE A C 1
ATOM 814 O O . PHE A 1 102 ? 14.781 8.128 -19.963 1.00 45.47 102 PHE A O 1
ATOM 821 N N . ALA A 1 103 ? 14.843 6.019 -19.191 1.00 47.47 103 ALA A N 1
ATOM 822 C CA . ALA A 1 103 ? 13.558 5.677 -19.783 1.00 47.47 103 ALA A CA 1
ATOM 823 C C . ALA A 1 103 ? 12.439 6.510 -19.145 1.00 47.47 103 ALA A C 1
ATOM 825 O O . ALA A 1 103 ? 12.201 6.519 -17.932 1.00 47.47 103 ALA A O 1
ATOM 826 N N . ARG A 1 104 ? 11.737 7.256 -19.997 1.00 49.34 104 ARG A N 1
ATOM 827 C CA . ARG A 1 104 ? 10.577 8.051 -19.603 1.00 49.34 104 ARG A CA 1
ATOM 828 C C . ARG A 1 104 ? 9.438 7.092 -19.254 1.00 49.34 104 ARG A C 1
ATOM 830 O O . ARG A 1 104 ? 9.054 6.267 -20.083 1.00 49.34 104 ARG A O 1
ATOM 837 N N . VAL A 1 105 ? 8.895 7.208 -18.044 1.00 54.06 105 VAL A N 1
ATOM 838 C CA . VAL A 1 105 ? 7.653 6.520 -17.662 1.00 54.06 105 VAL A CA 1
ATOM 839 C C . VAL A 1 105 ? 6.554 7.024 -18.598 1.00 54.06 105 VAL A C 1
ATOM 841 O O . VAL A 1 105 ? 6.317 8.231 -18.659 1.00 54.06 105 VAL A O 1
ATOM 844 N N . ALA A 1 106 ? 5.941 6.130 -19.377 1.00 55.53 106 ALA A N 1
ATOM 845 C CA . ALA A 1 106 ? 4.848 6.497 -20.278 1.00 55.53 106 ALA A CA 1
ATOM 846 C C . ALA A 1 106 ? 3.537 6.668 -19.501 1.00 55.53 106 ALA A C 1
ATOM 848 O O . ALA A 1 106 ? 2.745 7.553 -19.822 1.00 55.53 106 ALA A O 1
ATOM 849 N N . GLY A 1 107 ? 3.348 5.878 -18.439 1.00 61.59 107 GLY A N 1
ATOM 850 C CA . GLY A 1 107 ? 2.192 5.984 -17.560 1.00 61.59 107 GLY A CA 1
ATOM 851 C C . GLY A 1 107 ? 2.204 4.992 -16.398 1.00 61.59 107 GLY A C 1
ATOM 852 O O . GLY A 1 107 ? 3.041 4.090 -16.313 1.00 61.59 107 GLY A O 1
ATOM 853 N N . PHE A 1 108 ? 1.248 5.180 -15.491 1.00 72.75 108 PHE A N 1
ATOM 854 C CA . PHE A 1 108 ? 0.927 4.231 -14.428 1.00 72.75 108 PHE A CA 1
ATOM 855 C C . PHE A 1 108 ? -0.256 3.370 -14.869 1.00 72.75 108 PHE A C 1
ATOM 857 O O . PHE A 1 108 ? -1.260 3.896 -15.346 1.00 72.75 108 PHE A O 1
ATOM 864 N N . GLY A 1 109 ? -0.139 2.056 -14.691 1.00 75.94 109 GLY A N 1
ATOM 865 C CA . GLY A 1 109 ? -1.200 1.106 -15.016 1.00 75.94 109 GLY A CA 1
ATOM 866 C C . GLY A 1 109 ? -2.224 0.940 -13.884 1.00 75.94 109 GLY A C 1
ATOM 867 O O . GLY A 1 109 ? -2.069 1.459 -12.772 1.00 75.94 109 GLY A O 1
ATOM 868 N N . TRP A 1 110 ? -3.279 0.164 -14.145 1.00 79.44 110 TRP A N 1
ATOM 869 C CA . TRP A 1 110 ? -4.371 -0.098 -13.194 1.00 79.44 110 TRP A CA 1
ATOM 870 C C . TRP A 1 110 ? -3.911 -0.691 -11.856 1.00 79.44 110 TRP A C 1
ATOM 872 O O . TRP A 1 110 ? -4.496 -0.381 -10.815 1.00 79.44 110 TRP A O 1
ATOM 882 N N . GLY A 1 111 ? -2.842 -1.490 -11.853 1.00 79.62 111 GLY A N 1
ATOM 883 C CA . GLY A 1 111 ? -2.261 -2.065 -10.641 1.00 79.62 111 GLY A CA 1
ATOM 884 C C . GLY A 1 111 ? -1.773 -0.993 -9.667 1.00 79.62 111 GLY A C 1
ATOM 885 O O . GLY A 1 111 ? -2.010 -1.090 -8.463 1.00 79.62 111 GLY A O 1
ATOM 886 N N . TYR A 1 112 ? -1.184 0.092 -10.168 1.00 80.75 112 TYR A N 1
ATOM 887 C CA . TYR A 1 112 ? -0.727 1.184 -9.313 1.00 80.75 112 TYR A CA 1
ATOM 888 C C . TYR A 1 112 ? -1.906 1.959 -8.697 1.00 80.75 112 TYR A C 1
ATOM 890 O O . TYR A 1 112 ? -1.911 2.232 -7.494 1.00 80.75 112 TYR A O 1
ATOM 898 N N . TYR A 1 113 ? -2.954 2.243 -9.477 1.00 85.56 113 TYR A N 1
ATOM 899 C CA . TYR A 1 113 ? -4.159 2.905 -8.962 1.00 85.56 113 TYR A CA 1
ATOM 900 C C . TYR A 1 113 ? -4.888 2.062 -7.909 1.00 85.56 113 TYR A C 1
ATOM 902 O O . TYR A 1 113 ? -5.356 2.602 -6.905 1.00 85.56 113 TYR A O 1
ATOM 910 N N . LEU A 1 114 ? -4.946 0.740 -8.095 1.00 85.31 114 LEU A N 1
ATOM 911 C CA . LEU A 1 114 ? -5.517 -0.184 -7.112 1.00 85.31 114 LEU A CA 1
ATOM 912 C C . LEU A 1 114 ? -4.686 -0.239 -5.821 1.00 85.31 114 LEU A C 1
ATOM 914 O O . LEU A 1 114 ? -5.262 -0.291 -4.732 1.00 85.31 114 LEU A O 1
ATOM 918 N N . TRP A 1 115 ? -3.355 -0.151 -5.913 1.00 86.12 115 TRP A N 1
ATOM 919 C CA . TRP A 1 115 ? -2.484 0.021 -4.744 1.00 86.12 115 TRP A CA 1
ATOM 920 C C . TRP A 1 115 ? -2.760 1.324 -4.004 1.00 86.12 115 TRP A C 1
ATOM 922 O O . TRP A 1 115 ? -2.957 1.314 -2.787 1.00 86.12 115 TRP A O 1
ATOM 932 N N . LEU A 1 116 ? -2.839 2.439 -4.730 1.00 86.81 116 LEU A N 1
ATOM 933 C CA . LEU A 1 116 ? -3.149 3.734 -4.136 1.00 86.81 116 LEU A CA 1
ATOM 934 C C . LEU A 1 116 ? -4.515 3.707 -3.437 1.00 86.81 116 LEU A C 1
ATOM 936 O O . LEU A 1 116 ? -4.625 4.137 -2.287 1.00 86.81 116 LEU A O 1
ATOM 940 N N . ALA A 1 117 ? -5.526 3.117 -4.081 1.00 87.62 117 ALA A N 1
ATOM 941 C CA . ALA A 1 117 ? -6.852 2.925 -3.505 1.00 87.62 117 ALA A CA 1
ATOM 942 C C . ALA A 1 117 ? -6.811 2.065 -2.232 1.00 87.62 117 ALA A C 1
ATOM 944 O O . ALA A 1 117 ? -7.459 2.411 -1.241 1.00 87.62 117 ALA A O 1
ATOM 945 N N . ALA A 1 118 ? -6.018 0.987 -2.211 1.00 88.44 118 ALA A N 1
ATOM 946 C CA . ALA A 1 118 ? -5.841 0.152 -1.026 1.00 88.44 118 ALA A CA 1
ATOM 947 C C . ALA A 1 118 ? -5.281 0.953 0.163 1.00 88.44 118 ALA A C 1
ATOM 949 O O . ALA A 1 118 ? -5.807 0.832 1.279 1.00 88.44 118 ALA A O 1
ATOM 950 N N . PHE A 1 119 ? -4.274 1.806 -0.068 1.00 88.50 119 PHE A N 1
ATOM 951 C CA . PHE A 1 119 ? -3.719 2.693 0.962 1.00 88.50 119 PHE A CA 1
ATOM 952 C C . PHE A 1 119 ? -4.739 3.743 1.419 1.00 88.50 119 PHE A C 1
ATOM 954 O O . PHE A 1 119 ? -4.897 3.957 2.622 1.00 88.50 119 PHE A O 1
ATOM 961 N N . THR A 1 120 ? -5.476 4.358 0.490 1.00 90.19 120 THR A N 1
ATOM 962 C CA . THR A 1 120 ? -6.508 5.358 0.809 1.00 90.19 120 THR A CA 1
ATOM 963 C C . THR A 1 120 ? -7.629 4.765 1.657 1.00 90.19 120 THR A C 1
ATOM 965 O O . THR A 1 120 ? -7.991 5.346 2.680 1.00 90.19 120 THR A O 1
ATOM 968 N N . VAL A 1 121 ? -8.146 3.589 1.290 1.00 89.62 121 VAL A N 1
ATOM 969 C CA . VAL A 1 121 ? -9.192 2.896 2.060 1.00 89.62 121 VAL A CA 1
ATOM 970 C C . VAL A 1 121 ? -8.692 2.546 3.461 1.00 89.62 121 VAL A C 1
ATOM 972 O O . VAL A 1 121 ? -9.423 2.731 4.438 1.00 89.62 121 VAL A O 1
ATOM 975 N N . PHE A 1 122 ? -7.442 2.089 3.585 1.00 88.12 122 PHE A N 1
ATOM 976 C CA . PHE A 1 122 ? -6.859 1.792 4.890 1.00 88.12 122 PHE A CA 1
ATOM 977 C C . PHE A 1 122 ? -6.702 3.050 5.749 1.00 88.12 122 PHE A C 1
ATOM 979 O O . PHE A 1 122 ? -7.143 3.058 6.898 1.00 88.12 122 PHE A O 1
ATOM 986 N N . ALA A 1 123 ? -6.124 4.122 5.202 1.00 89.44 123 ALA A N 1
ATOM 987 C CA . ALA A 1 123 ? -5.914 5.378 5.916 1.00 89.44 123 ALA A CA 1
ATOM 988 C C . ALA A 1 123 ? -7.244 6.026 6.336 1.00 89.44 123 ALA A C 1
ATOM 990 O O . ALA A 1 123 ? -7.394 6.423 7.492 1.00 89.44 123 ALA A O 1
ATOM 991 N N . ALA A 1 124 ? -8.237 6.061 5.442 1.00 89.44 124 ALA A N 1
ATOM 992 C CA . ALA A 1 124 ? -9.570 6.584 5.736 1.00 89.44 124 ALA A CA 1
ATOM 993 C C . ALA A 1 124 ? -10.285 5.744 6.805 1.00 89.44 124 ALA A C 1
ATOM 995 O O . ALA A 1 124 ? -10.807 6.289 7.781 1.00 89.44 124 ALA A O 1
ATOM 996 N N . GLY A 1 125 ? -10.256 4.414 6.675 1.00 87.19 125 GLY A N 1
ATOM 997 C CA . GLY A 1 125 ? -10.844 3.500 7.654 1.00 87.19 125 GLY A CA 1
ATOM 998 C C . GLY A 1 125 ? -10.163 3.578 9.022 1.00 87.19 125 GLY A C 1
ATOM 999 O O . GLY A 1 125 ? -10.837 3.606 10.054 1.00 87.19 125 GLY A O 1
ATOM 1000 N N . GLN A 1 126 ? -8.835 3.702 9.048 1.00 86.56 126 GLN A N 1
ATOM 1001 C CA . GLN A 1 126 ? -8.065 3.871 10.277 1.00 86.56 126 GLN A CA 1
ATOM 1002 C C . GLN A 1 126 ? -8.289 5.253 10.910 1.00 86.56 126 GLN A C 1
ATOM 1004 O O . GLN A 1 126 ? -8.380 5.351 12.133 1.00 86.56 126 GLN A O 1
ATOM 1009 N N . GLY A 1 127 ? -8.450 6.308 10.107 1.00 86.44 127 GLY A N 1
ATOM 1010 C CA . GLY A 1 127 ? -8.805 7.651 10.573 1.00 86.44 127 GLY A CA 1
ATOM 1011 C C . GLY A 1 127 ? -10.200 7.687 11.195 1.00 86.44 127 GLY A C 1
ATOM 1012 O O . GLY A 1 127 ? -10.373 8.180 12.314 1.00 86.44 127 GLY A O 1
ATOM 1013 N N . TRP A 1 128 ? -11.172 7.060 10.528 1.00 86.06 128 TRP A N 1
ATOM 1014 C CA . TRP A 1 128 ? -12.522 6.865 11.056 1.00 86.06 128 TRP A CA 1
ATOM 1015 C C . TRP A 1 128 ? -12.508 6.068 12.364 1.00 86.06 128 TRP A C 1
ATOM 1017 O O . TRP A 1 128 ? -13.178 6.432 13.331 1.00 86.06 128 TRP A O 1
ATOM 1027 N N . HIS A 1 129 ? -11.694 5.014 12.437 1.00 81.56 129 HIS A N 1
ATOM 1028 C CA . HIS A 1 129 ? -11.523 4.222 13.651 1.00 81.56 129 HIS A CA 1
ATOM 1029 C C . HIS A 1 129 ? -10.895 5.036 14.793 1.00 81.56 129 HIS A C 1
ATOM 1031 O O . HIS A 1 129 ? -11.398 5.000 15.914 1.00 81.56 129 HIS A O 1
ATOM 1037 N N . CYS A 1 130 ? -9.845 5.819 14.532 1.00 83.38 130 CYS A N 1
ATOM 1038 C CA . CYS A 1 130 ? -9.269 6.736 15.520 1.00 83.38 130 CYS A CA 1
ATOM 1039 C C . CYS A 1 130 ? -10.310 7.732 16.043 1.00 83.38 130 CYS A C 1
ATOM 1041 O O . CYS A 1 130 ? -10.348 7.996 17.247 1.00 83.38 130 CYS A O 1
ATOM 1043 N N . TRP A 1 131 ? -11.174 8.248 15.165 1.00 81.56 131 TRP A N 1
ATOM 1044 C CA . TRP A 1 131 ? -12.263 9.145 15.544 1.00 81.56 131 TRP A CA 1
ATOM 1045 C C . TRP A 1 131 ? -13.318 8.451 16.415 1.00 81.56 131 TRP A C 1
ATOM 1047 O O . TRP A 1 131 ? -13.685 8.980 17.463 1.00 81.56 131 TRP A O 1
ATOM 1057 N N . GLN A 1 132 ? -13.743 7.238 16.055 1.00 79.12 132 GLN A N 1
ATOM 1058 C CA . GLN A 1 132 ? -14.690 6.454 16.857 1.00 79.12 132 GLN A CA 1
ATOM 1059 C C . GLN A 1 132 ? -14.113 5.992 18.196 1.00 79.12 132 GLN A C 1
ATOM 1061 O O . GLN A 1 132 ? -14.833 5.951 19.192 1.00 79.12 132 GLN A O 1
ATOM 1066 N N . ARG A 1 133 ? -12.807 5.721 18.272 1.00 73.94 133 ARG A N 1
ATOM 1067 C CA . ARG A 1 133 ? -12.155 5.368 19.537 1.00 73.94 133 ARG A CA 1
ATOM 1068 C C . ARG A 1 133 ? -12.155 6.531 20.530 1.00 73.94 133 ARG A C 1
ATOM 1070 O O . ARG A 1 133 ? -12.197 6.289 21.731 1.00 73.94 133 ARG A O 1
ATOM 1077 N N . ARG A 1 134 ? -12.167 7.786 20.050 1.00 74.31 134 ARG A N 1
ATOM 1078 C CA . ARG A 1 134 ? -12.416 8.952 20.922 1.00 74.31 134 ARG A CA 1
ATOM 1079 C C . ARG A 1 134 ? -13.828 8.947 21.516 1.00 74.31 134 ARG A C 1
ATOM 1081 O O . ARG A 1 134 ? -14.030 9.551 22.558 1.00 74.31 134 ARG A O 1
ATOM 1088 N N . LYS A 1 135 ? -14.783 8.268 20.872 1.00 73.81 135 LYS A N 1
ATOM 1089 C CA . LYS A 1 135 ? -16.174 8.106 21.325 1.00 73.81 135 LYS A CA 1
ATOM 1090 C C . LYS A 1 135 ? -16.401 6.834 22.161 1.00 73.81 135 LYS A C 1
ATOM 1092 O O . LYS A 1 135 ? -17.544 6.513 22.453 1.00 73.81 135 LYS A O 1
ATOM 1097 N N . GLY A 1 136 ? -15.343 6.108 22.542 1.00 65.44 136 GLY A N 1
ATOM 1098 C CA . GLY A 1 136 ? -15.438 4.957 23.453 1.00 65.44 136 GLY A CA 1
ATOM 1099 C C . GLY A 1 136 ? -15.959 3.655 22.834 1.00 65.44 136 GLY A C 1
ATOM 1100 O O . GLY A 1 136 ? -16.264 2.723 23.568 1.00 65.44 136 GLY A O 1
ATOM 1101 N N . VAL A 1 137 ? -16.052 3.558 21.504 1.00 68.12 137 VAL A N 1
ATOM 1102 C CA . VAL A 1 137 ? -16.491 2.326 20.827 1.00 68.12 137 VAL A CA 1
ATOM 1103 C C . VAL A 1 137 ? -15.384 1.266 20.893 1.00 68.12 137 VAL A C 1
ATOM 1105 O O . VAL A 1 137 ? -14.233 1.534 20.532 1.00 68.12 137 VAL A O 1
ATOM 1108 N N . GLU A 1 138 ? -15.728 0.064 21.365 1.00 60.88 138 GLU A N 1
ATOM 1109 C CA . GLU A 1 138 ? -14.794 -1.058 21.479 1.00 60.88 138 GLU A CA 1
ATOM 1110 C C . GLU A 1 138 ? -14.300 -1.573 20.119 1.00 60.88 138 GLU A C 1
ATOM 1112 O O . GLU A 1 138 ? -14.968 -1.492 19.088 1.00 60.88 138 GLU A O 1
ATOM 1117 N N . ILE A 1 139 ? -13.082 -2.117 20.135 1.00 56.84 139 ILE A N 1
ATOM 1118 C CA . ILE A 1 139 ? -12.331 -2.506 18.941 1.00 56.84 139 ILE A CA 1
ATOM 1119 C C . ILE A 1 139 ? -12.849 -3.862 18.432 1.00 56.84 139 ILE A C 1
ATOM 1121 O O . ILE A 1 139 ? -12.739 -4.856 19.157 1.00 56.84 139 ILE A O 1
ATOM 1125 N N . PRO A 1 140 ? -13.315 -3.972 17.174 1.00 63.78 140 PRO A N 1
ATOM 1126 C CA . PRO A 1 140 ? -13.647 -5.263 16.583 1.00 63.78 140 PRO A CA 1
ATOM 1127 C C . PRO A 1 140 ? -12.408 -6.171 16.543 1.00 63.78 140 PRO A C 1
ATOM 1129 O O . PRO A 1 140 ? -11.346 -5.775 16.048 1.00 63.78 140 PRO A O 1
ATOM 1132 N N . ARG A 1 141 ? -12.527 -7.402 17.062 1.00 68.50 141 ARG A N 1
ATOM 1133 C CA . ARG A 1 141 ? -11.473 -8.426 16.936 1.00 68.50 141 ARG A CA 1
ATOM 1134 C C . ARG A 1 141 ? -11.210 -8.725 15.457 1.00 68.50 141 ARG A C 1
ATOM 1136 O O . ARG A 1 141 ? -12.087 -8.552 14.613 1.00 68.50 141 ARG A O 1
ATOM 1143 N N . TRP A 1 142 ? -9.994 -9.187 15.158 1.00 68.56 142 TRP A N 1
ATOM 1144 C CA . TRP A 1 142 ? -9.652 -9.692 13.827 1.00 68.56 142 TRP A CA 1
ATOM 1145 C C . TRP A 1 142 ? -10.667 -10.747 13.409 1.00 68.56 142 TRP A C 1
ATOM 1147 O O . TRP A 1 142 ? -10.952 -11.670 14.180 1.00 68.56 142 TRP A O 1
ATOM 1157 N N . ARG A 1 143 ? -11.222 -10.595 12.210 1.00 76.38 143 ARG A N 1
ATOM 1158 C CA . ARG A 1 143 ? -12.191 -11.549 11.681 1.00 76.38 143 ARG A CA 1
ATOM 1159 C C . ARG A 1 143 ? -11.436 -12.680 10.999 1.00 76.38 143 ARG A C 1
ATOM 1161 O O . ARG A 1 143 ? -10.325 -12.485 10.512 1.00 76.38 143 ARG A O 1
ATOM 1168 N N . LEU A 1 144 ? -12.058 -13.855 10.927 1.00 78.56 144 LEU A N 1
ATOM 1169 C CA . LEU A 1 144 ? -11.502 -15.006 10.207 1.00 78.56 144 LEU A CA 1
ATOM 1170 C C . LEU A 1 144 ? -11.127 -14.632 8.762 1.00 78.56 144 LEU A C 1
ATOM 1172 O O . LEU A 1 144 ? -10.075 -15.017 8.272 1.00 78.56 144 LEU A O 1
ATOM 1176 N N . LEU A 1 145 ? -11.961 -13.812 8.117 1.00 79.12 145 LEU A N 1
ATOM 1177 C CA . LEU A 1 145 ? -11.724 -13.329 6.761 1.00 79.12 145 LEU A CA 1
ATOM 1178 C C . LEU A 1 145 ? -10.444 -12.488 6.638 1.00 79.12 145 LEU A C 1
ATOM 1180 O O . LEU A 1 145 ? -9.749 -12.609 5.639 1.00 79.12 145 LEU A O 1
ATOM 1184 N N . ASP A 1 146 ? -10.090 -11.688 7.647 1.00 79.75 146 ASP A N 1
ATOM 1185 C CA . ASP A 1 146 ? -8.859 -10.889 7.609 1.00 79.75 146 ASP A CA 1
ATOM 1186 C C . ASP A 1 146 ? -7.623 -11.800 7.643 1.00 79.75 146 ASP A C 1
ATOM 1188 O O . ASP A 1 146 ? -6.664 -11.581 6.907 1.00 79.75 146 ASP A O 1
ATOM 1192 N N . TRP A 1 147 ? -7.673 -12.867 8.448 1.00 81.44 147 TRP A N 1
ATOM 1193 C CA . TRP A 1 147 ? -6.629 -13.892 8.472 1.00 81.44 147 TRP A CA 1
ATOM 1194 C C . TRP A 1 147 ? -6.540 -14.652 7.150 1.00 81.44 147 TRP A C 1
ATOM 1196 O O . TRP A 1 147 ? -5.441 -14.824 6.632 1.00 81.44 147 TRP A O 1
ATOM 1206 N N . LEU A 1 148 ? -7.678 -15.052 6.575 1.00 85.38 148 LEU A N 1
ATOM 1207 C CA . LEU A 1 148 ? -7.718 -15.725 5.274 1.00 85.38 148 LEU A CA 1
ATOM 1208 C C . LEU A 1 148 ? -7.114 -14.855 4.168 1.00 85.38 148 LEU A C 1
ATOM 1210 O O . LEU A 1 148 ? -6.307 -15.347 3.386 1.00 85.38 148 LEU A O 1
ATOM 1214 N N . LEU A 1 149 ? -7.449 -13.564 4.130 1.00 82.56 149 LEU A N 1
ATOM 1215 C CA . LEU A 1 149 ? -6.898 -12.632 3.147 1.00 82.56 149 LEU A CA 1
ATOM 1216 C C . LEU A 1 149 ? -5.387 -12.424 3.320 1.00 82.56 149 LEU A C 1
ATOM 1218 O O . LEU A 1 149 ? -4.668 -12.357 2.328 1.00 82.56 149 LEU A O 1
ATOM 1222 N N . LEU A 1 150 ? -4.885 -12.357 4.555 1.00 83.31 150 LEU A N 1
ATOM 1223 C CA . LEU A 1 150 ? -3.447 -12.222 4.814 1.00 83.31 150 LEU A CA 1
ATOM 1224 C C . LEU A 1 150 ? -2.665 -13.493 4.485 1.00 83.31 150 LEU A C 1
ATOM 1226 O O . LEU A 1 150 ? -1.542 -13.401 3.987 1.00 83.31 150 LEU A O 1
ATOM 1230 N N . ILE A 1 151 ? -3.257 -14.666 4.722 1.00 87.00 151 ILE A N 1
ATOM 1231 C CA . ILE A 1 151 ? -2.692 -15.949 4.293 1.00 87.00 151 ILE A CA 1
ATOM 1232 C C . ILE A 1 151 ? -2.672 -16.008 2.767 1.00 87.00 151 ILE A C 1
ATOM 1234 O O . ILE A 1 151 ? -1.635 -16.332 2.200 1.00 87.00 151 ILE A O 1
ATOM 1238 N N . ALA A 1 152 ? -3.769 -15.638 2.100 1.00 85.75 152 ALA A N 1
ATOM 1239 C CA . ALA A 1 152 ? -3.840 -15.597 0.642 1.00 85.75 152 ALA A CA 1
ATOM 1240 C C . ALA A 1 152 ? -2.798 -14.635 0.053 1.00 85.75 152 ALA A C 1
ATOM 1242 O O . ALA A 1 152 ? -2.088 -15.003 -0.878 1.00 85.75 152 ALA A O 1
ATOM 1243 N N . LEU A 1 153 ? -2.642 -13.441 0.631 1.00 84.31 153 LEU A N 1
ATOM 1244 C CA . LEU A 1 153 ? -1.604 -12.482 0.247 1.00 84.31 153 LEU A CA 1
ATOM 1245 C C . LEU A 1 153 ? -0.202 -13.063 0.424 1.00 84.31 153 LEU A C 1
ATOM 1247 O O . LEU A 1 153 ? 0.577 -13.070 -0.524 1.00 84.31 153 LEU A O 1
ATOM 1251 N N . SER A 1 154 ? 0.096 -13.606 1.603 1.00 83.00 154 SER A N 1
ATOM 1252 C CA . SER A 1 154 ? 1.398 -14.220 1.892 1.00 83.00 154 SER A CA 1
ATOM 1253 C C . SER A 1 154 ? 1.698 -15.385 0.946 1.00 83.00 154 SER A C 1
ATOM 1255 O O . SER A 1 154 ? 2.798 -15.469 0.409 1.00 83.00 154 SER A O 1
ATOM 1257 N N . ALA A 1 155 ? 0.713 -16.248 0.686 1.00 84.69 155 ALA A N 1
ATOM 1258 C CA . ALA A 1 155 ? 0.830 -17.372 -0.236 1.00 84.69 155 ALA A CA 1
ATOM 1259 C C . ALA A 1 155 ? 1.038 -16.907 -1.682 1.00 84.69 155 ALA A C 1
ATOM 1261 O O . ALA A 1 155 ? 1.861 -17.480 -2.388 1.00 84.69 155 ALA A O 1
ATOM 1262 N N . THR A 1 156 ? 0.345 -15.846 -2.103 1.00 82.50 156 THR A N 1
ATOM 1263 C CA . THR A 1 156 ? 0.483 -15.270 -3.449 1.00 82.50 156 THR A CA 1
ATOM 1264 C C . THR A 1 156 ? 1.884 -14.707 -3.645 1.00 82.50 156 THR A C 1
ATOM 1266 O O . THR A 1 156 ? 2.529 -15.017 -4.640 1.00 82.50 156 THR A O 1
ATOM 1269 N N . VAL A 1 157 ? 2.389 -13.936 -2.676 1.00 79.81 157 VAL A N 1
ATOM 1270 C CA . VAL A 1 157 ? 3.751 -13.376 -2.707 1.00 79.81 157 VAL A CA 1
ATOM 1271 C C . VAL A 1 157 ? 4.807 -14.480 -2.657 1.00 79.81 157 VAL A C 1
ATOM 1273 O O . VAL A 1 157 ? 5.777 -14.436 -3.410 1.00 79.81 157 VAL A O 1
ATOM 1276 N N . PHE A 1 158 ? 4.612 -15.501 -1.821 1.00 82.56 158 PHE A N 1
ATOM 1277 C CA . PHE A 1 158 ? 5.527 -16.637 -1.736 1.00 82.56 158 PHE A CA 1
ATOM 1278 C C . PHE A 1 158 ? 5.572 -17.427 -3.051 1.00 82.56 158 PHE A C 1
ATOM 1280 O O . PHE A 1 158 ? 6.652 -17.675 -3.589 1.00 82.56 158 PHE A O 1
ATOM 1287 N N . TRP A 1 159 ? 4.410 -17.750 -3.622 1.00 82.19 159 TRP A N 1
ATOM 1288 C CA . TRP A 1 159 ? 4.307 -18.423 -4.918 1.00 82.19 159 TRP A CA 1
ATOM 1289 C C . TRP A 1 159 ? 4.974 -17.608 -6.031 1.00 82.19 159 TRP A C 1
ATOM 1291 O O . TRP A 1 159 ? 5.746 -18.152 -6.818 1.00 82.19 159 TRP A O 1
ATOM 1301 N N . ALA A 1 160 ? 4.755 -16.292 -6.038 1.00 75.06 160 ALA A N 1
ATOM 1302 C CA . ALA A 1 160 ? 5.407 -15.364 -6.954 1.00 75.06 160 ALA A CA 1
ATOM 1303 C C . ALA A 1 160 ? 6.932 -15.415 -6.854 1.00 75.06 160 ALA A C 1
ATOM 1305 O O . ALA A 1 160 ? 7.621 -15.484 -7.866 1.00 75.06 160 ALA A O 1
ATOM 1306 N N . SER A 1 161 ? 7.452 -15.395 -5.623 1.00 71.75 161 SER A N 1
ATOM 1307 C CA . SER A 1 161 ? 8.891 -15.389 -5.371 1.00 71.75 161 SER A CA 1
ATOM 1308 C C . SER A 1 161 ? 9.567 -16.681 -5.836 1.00 71.75 161 SER A C 1
ATOM 1310 O O . SER A 1 161 ? 10.672 -16.624 -6.366 1.00 71.75 161 SER A O 1
ATOM 1312 N N . GLY A 1 162 ? 8.883 -17.828 -5.727 1.00 68.56 162 GLY A N 1
ATOM 1313 C CA . GLY A 1 162 ? 9.375 -19.112 -6.238 1.00 68.56 162 GLY A CA 1
ATOM 1314 C C . GLY A 1 162 ? 9.299 -19.240 -7.765 1.00 68.56 162 GLY A C 1
ATOM 1315 O O . GLY A 1 162 ? 10.162 -19.869 -8.371 1.00 68.56 162 GLY A O 1
ATOM 1316 N N . ASN A 1 163 ? 8.310 -18.600 -8.397 1.00 62.81 163 ASN A N 1
ATOM 1317 C CA . ASN A 1 163 ? 8.107 -18.607 -9.850 1.00 62.81 163 ASN A CA 1
ATOM 1318 C C . ASN A 1 163 ? 8.768 -17.434 -10.591 1.00 62.81 163 ASN A C 1
ATOM 1320 O O . ASN A 1 163 ? 8.566 -17.291 -11.794 1.00 62.81 163 ASN A O 1
ATOM 1324 N N . LEU A 1 164 ? 9.577 -16.602 -9.929 1.00 53.62 164 LEU A N 1
ATOM 1325 C CA . LEU A 1 164 ? 10.314 -15.526 -10.604 1.00 53.62 164 LEU A CA 1
ATOM 1326 C C . LEU A 1 164 ? 11.561 -16.023 -11.367 1.00 53.62 164 LEU A C 1
ATOM 1328 O O . LEU A 1 164 ? 12.138 -15.278 -12.154 1.00 53.62 164 LEU A O 1
ATOM 1332 N N . GLY A 1 165 ? 11.958 -17.285 -11.175 1.00 49.19 165 GLY A N 1
ATOM 1333 C CA . GLY A 1 165 ? 13.081 -17.924 -11.876 1.00 49.19 165 GLY A CA 1
ATOM 1334 C C . GLY A 1 165 ? 12.881 -18.188 -13.385 1.00 49.19 165 GLY A C 1
ATOM 1335 O O . GLY A 1 165 ? 13.819 -17.948 -14.145 1.00 49.19 165 GLY A O 1
ATOM 1336 N N . PRO A 1 166 ? 11.707 -18.646 -13.876 1.00 47.84 166 PRO A N 1
ATOM 1337 C CA . PRO A 1 166 ? 11.557 -19.062 -15.277 1.00 47.84 166 PRO A CA 1
ATOM 1338 C C . PRO A 1 166 ? 11.259 -17.926 -16.272 1.00 47.84 166 PRO A C 1
ATOM 1340 O O . PRO A 1 166 ? 11.610 -18.040 -17.444 1.00 47.84 166 PRO A O 1
ATOM 1343 N N . LEU A 1 167 ? 10.628 -16.819 -15.852 1.00 44.53 167 LEU A N 1
ATOM 1344 C CA . LEU A 1 167 ? 10.207 -15.752 -16.782 1.00 44.53 167 LEU A CA 1
ATOM 1345 C C . LEU A 1 167 ? 11.381 -14.933 -17.344 1.00 44.53 167 LEU A C 1
ATOM 1347 O O . LEU A 1 167 ? 11.292 -14.419 -18.459 1.00 44.53 167 LEU A O 1
ATOM 1351 N N . HIS A 1 168 ? 12.495 -14.853 -16.610 1.00 49.66 168 HIS A N 1
ATOM 1352 C CA . HIS A 1 168 ? 13.710 -14.184 -17.083 1.00 49.66 168 HIS A CA 1
ATOM 1353 C C . HIS A 1 168 ? 14.430 -15.006 -18.167 1.00 49.66 168 HIS A C 1
ATOM 1355 O O . HIS A 1 168 ? 14.948 -14.438 -19.123 1.00 49.66 168 HIS A O 1
ATOM 1361 N N . GLN A 1 169 ? 14.400 -16.340 -18.067 1.00 46.75 169 GLN A N 1
ATOM 1362 C CA . GLN A 1 169 ? 15.036 -17.239 -19.039 1.00 46.75 169 GLN A CA 1
ATOM 1363 C C . GLN A 1 169 ? 14.307 -17.203 -20.389 1.00 46.75 169 GLN A C 1
ATOM 1365 O O . GLN A 1 169 ? 14.935 -17.016 -21.426 1.00 46.75 169 GLN A O 1
ATOM 1370 N N . VAL A 1 170 ? 12.968 -17.244 -20.380 1.00 51.31 170 VAL A N 1
ATOM 1371 C CA . VAL A 1 170 ? 12.168 -17.267 -21.620 1.00 51.31 170 VAL A CA 1
ATOM 1372 C C . VAL A 1 170 ? 12.309 -15.977 -22.441 1.00 51.31 170 VAL A C 1
ATOM 1374 O O . VAL A 1 170 ? 12.217 -16.025 -23.669 1.00 51.31 170 VAL A O 1
ATOM 1377 N N . LYS A 1 171 ? 12.536 -14.816 -21.804 1.00 48.81 171 LYS A N 1
ATOM 1378 C CA . LYS A 1 171 ? 12.730 -13.545 -22.528 1.00 48.81 171 LYS A CA 1
ATOM 1379 C C . LYS A 1 171 ? 14.160 -13.385 -23.057 1.00 48.81 171 LYS A C 1
ATOM 1381 O O . LYS A 1 171 ? 14.315 -12.915 -24.182 1.00 48.81 171 LYS A O 1
ATOM 1386 N N . VAL A 1 172 ? 15.168 -13.828 -22.298 1.00 52.47 172 VAL A N 1
ATOM 1387 C CA . VAL A 1 172 ? 16.573 -13.851 -22.745 1.00 52.47 172 VAL A CA 1
ATOM 1388 C C . VAL A 1 172 ? 16.738 -14.802 -23.928 1.00 52.47 172 VAL A C 1
ATOM 1390 O O . VAL A 1 172 ? 17.311 -14.410 -24.939 1.00 52.47 172 VAL A O 1
ATOM 1393 N N . GLU A 1 173 ? 16.143 -15.992 -23.862 1.00 46.34 173 GLU A N 1
ATOM 1394 C CA . GLU A 1 173 ? 16.266 -16.999 -24.919 1.00 46.34 173 GLU A CA 1
ATOM 1395 C C . GLU A 1 173 ? 15.579 -16.571 -26.224 1.00 46.34 173 GLU A C 1
ATOM 1397 O O . GLU A 1 173 ? 16.078 -16.818 -27.319 1.00 46.34 173 GLU A O 1
ATOM 1402 N N . ARG A 1 174 ? 14.478 -15.813 -26.139 1.00 52.06 174 ARG A N 1
ATOM 1403 C CA . ARG A 1 174 ? 13.846 -15.235 -27.335 1.00 52.06 174 ARG A CA 1
ATOM 1404 C C . ARG A 1 174 ? 14.684 -14.122 -27.977 1.00 52.06 174 ARG A C 1
ATOM 1406 O O . ARG A 1 174 ? 14.612 -13.942 -29.190 1.00 52.06 174 ARG A O 1
ATOM 1413 N N . GLN A 1 175 ? 15.461 -13.374 -27.190 1.00 52.59 175 GLN A N 1
ATOM 1414 C CA . GLN A 1 175 ? 16.362 -12.340 -27.711 1.00 52.59 175 GLN A CA 1
ATOM 1415 C C . GLN A 1 175 ? 17.651 -12.929 -28.287 1.00 52.59 175 GLN A C 1
ATOM 1417 O O . GLN A 1 175 ? 18.100 -12.448 -29.326 1.00 52.59 175 GLN A O 1
ATOM 1422 N N . THR A 1 176 ? 18.216 -13.974 -27.677 1.00 53.66 176 THR A N 1
ATOM 1423 C CA . THR A 1 176 ? 19.398 -14.661 -28.219 1.00 53.66 176 THR A CA 1
ATOM 1424 C C . THR A 1 176 ? 19.074 -15.356 -29.534 1.00 53.66 176 THR A C 1
ATOM 1426 O O . THR A 1 176 ? 19.791 -15.146 -30.505 1.00 53.66 176 THR A O 1
ATOM 1429 N N . VAL A 1 177 ? 17.942 -16.065 -29.617 1.00 57.50 177 VAL A N 1
ATOM 1430 C CA . VAL A 1 177 ? 17.513 -16.735 -30.858 1.00 57.50 177 VAL A CA 1
ATOM 1431 C C . VAL A 1 177 ? 17.242 -15.724 -31.982 1.00 57.50 177 VAL A C 1
ATOM 1433 O O . VAL A 1 177 ? 17.662 -15.940 -33.112 1.00 57.50 177 VAL A O 1
ATOM 1436 N N . SER A 1 178 ? 16.621 -14.577 -31.680 1.00 54.56 178 SER A N 1
ATOM 1437 C CA . SER A 1 178 ? 16.368 -13.519 -32.677 1.00 54.56 178 SER A CA 1
ATOM 1438 C C . SER A 1 178 ? 17.654 -12.823 -33.166 1.00 54.56 178 SER A C 1
ATOM 1440 O O . SER A 1 178 ? 17.757 -12.424 -34.329 1.00 54.56 178 SER A O 1
ATOM 1442 N N . ALA A 1 179 ? 18.663 -12.694 -32.294 1.00 57.00 179 ALA A N 1
ATOM 1443 C CA . ALA A 1 179 ? 19.971 -12.142 -32.650 1.00 57.00 179 ALA A CA 1
ATOM 1444 C C . ALA A 1 179 ? 20.820 -13.121 -33.481 1.00 57.00 179 ALA A C 1
ATOM 1446 O O . ALA A 1 179 ? 21.544 -12.689 -34.378 1.00 57.00 179 ALA A O 1
ATOM 1447 N N . GLU A 1 180 ? 20.717 -14.425 -33.212 1.00 58.12 180 GLU A N 1
ATOM 1448 C CA . GLU A 1 180 ? 21.414 -15.474 -33.967 1.00 58.12 180 GLU A CA 1
ATOM 1449 C C . GLU A 1 180 ? 20.850 -15.618 -35.390 1.00 58.12 180 GLU A C 1
ATOM 1451 O O . GLU A 1 180 ? 21.613 -15.670 -36.356 1.00 58.12 180 GLU A O 1
ATOM 1456 N N . ASP A 1 181 ? 19.523 -15.563 -35.537 1.00 58.28 181 ASP A N 1
ATOM 1457 C CA . ASP A 1 181 ? 18.837 -15.676 -36.832 1.00 58.28 181 ASP A CA 1
ATOM 1458 C C . ASP A 1 181 ? 19.103 -14.455 -37.742 1.00 58.28 181 ASP A C 1
ATOM 1460 O O . ASP A 1 181 ? 19.256 -14.578 -38.957 1.00 58.28 181 ASP A O 1
ATOM 1464 N N . SER A 1 182 ? 19.292 -13.265 -37.152 1.00 58.56 182 SER A N 1
ATOM 1465 C CA . SER A 1 182 ? 19.707 -12.061 -37.897 1.00 58.56 182 SER A CA 1
ATOM 1466 C C . SER A 1 182 ? 21.178 -12.080 -38.350 1.00 58.56 182 SER A C 1
ATOM 1468 O O . SER A 1 182 ? 21.530 -11.359 -39.284 1.00 58.56 182 SER A O 1
ATOM 1470 N N . MET A 1 183 ? 22.045 -12.892 -37.729 1.00 56.25 183 MET A N 1
ATOM 1471 C CA . MET A 1 183 ? 23.472 -13.020 -38.086 1.00 56.25 183 MET A CA 1
ATOM 1472 C C . MET A 1 183 ? 23.770 -14.186 -39.047 1.00 56.25 183 MET A C 1
ATOM 1474 O O . MET A 1 183 ? 24.851 -14.233 -39.646 1.00 56.25 183 MET A O 1
ATOM 1478 N N . ALA A 1 184 ? 22.821 -15.103 -39.246 1.00 56.78 184 ALA A N 1
ATOM 1479 C CA . ALA A 1 184 ? 22.952 -16.246 -40.148 1.00 56.78 184 ALA A CA 1
ATOM 1480 C C . ALA A 1 184 ? 23.278 -15.897 -41.624 1.00 56.78 184 ALA A C 1
ATOM 1482 O O . ALA A 1 184 ? 24.125 -16.584 -42.204 1.00 56.78 184 ALA A O 1
ATOM 1483 N N . PRO A 1 185 ? 22.723 -14.840 -42.261 1.00 55.09 185 PRO A N 1
ATOM 1484 C CA . PRO A 1 185 ? 23.023 -14.566 -43.669 1.00 55.09 185 PRO A CA 1
ATOM 1485 C C . PRO A 1 185 ? 24.435 -14.001 -43.910 1.00 55.09 185 PRO A C 1
ATOM 1487 O O . PRO A 1 185 ? 24.913 -14.051 -45.040 1.00 55.09 185 PRO A O 1
ATOM 1490 N N . GLN A 1 186 ? 25.131 -13.493 -42.882 1.00 54.22 186 GLN A N 1
ATOM 1491 C CA . GLN A 1 186 ? 26.492 -12.950 -43.031 1.00 54.22 186 GLN A CA 1
ATOM 1492 C C . GLN A 1 186 ? 27.596 -14.010 -42.899 1.00 54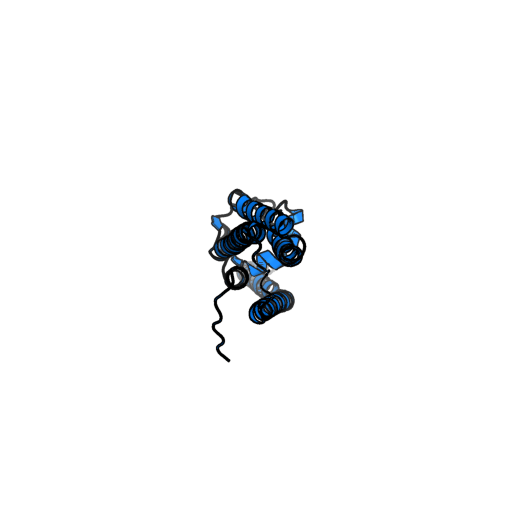.22 186 GLN A C 1
ATOM 1494 O O . GLN A 1 186 ? 28.656 -13.868 -43.503 1.00 54.22 186 GLN A O 1
ATOM 1499 N N . ARG A 1 187 ? 27.350 -15.106 -42.170 1.00 52.66 187 ARG A N 1
ATOM 1500 C CA . ARG A 1 187 ? 28.342 -16.175 -41.935 1.00 52.66 187 ARG A CA 1
ATOM 1501 C C . ARG A 1 187 ? 28.635 -17.042 -43.163 1.00 52.66 187 ARG A C 1
ATOM 1503 O O . ARG A 1 187 ? 29.681 -17.676 -43.209 1.00 52.66 187 ARG A O 1
ATOM 1510 N N . LEU A 1 188 ? 27.741 -17.073 -44.153 1.00 54.03 188 LEU A N 1
ATOM 1511 C CA . LEU A 1 188 ? 27.934 -17.839 -45.393 1.00 54.03 188 LEU A CA 1
ATOM 1512 C C . LEU A 1 188 ? 28.784 -17.103 -46.446 1.00 54.03 188 LEU A C 1
ATOM 1514 O O . LEU A 1 188 ? 29.127 -17.703 -47.461 1.00 54.03 188 LEU A O 1
ATOM 1518 N N . ALA A 1 189 ? 29.141 -15.833 -46.215 1.00 54.94 189 ALA A N 1
ATOM 1519 C CA . ALA A 1 189 ? 29.970 -15.042 -47.129 1.00 54.94 189 ALA A CA 1
ATOM 1520 C C . ALA A 1 189 ? 31.478 -15.077 -46.801 1.00 54.94 189 ALA A C 1
ATOM 1522 O O . ALA A 1 189 ? 32.286 -14.657 -47.624 1.00 54.94 189 ALA A O 1
ATOM 1523 N N . GLU A 1 190 ? 31.875 -15.607 -45.639 1.00 51.28 190 GLU A N 1
ATOM 1524 C CA . GLU A 1 190 ? 33.280 -15.776 -45.242 1.00 51.28 190 GLU A CA 1
ATOM 1525 C C . GLU A 1 190 ? 33.682 -17.258 -45.281 1.00 51.28 190 GLU A C 1
ATOM 1527 O O . GLU A 1 190 ? 33.935 -17.892 -44.258 1.00 51.28 190 GLU A O 1
ATOM 1532 N N . VAL A 1 191 ? 33.743 -17.833 -46.483 1.00 57.38 191 VAL A N 1
ATOM 1533 C CA . VAL A 1 191 ? 34.528 -19.052 -46.731 1.00 57.38 191 VAL A CA 1
ATOM 1534 C C . VAL A 1 191 ? 35.777 -18.615 -47.498 1.00 57.38 191 VAL A C 1
ATOM 1536 O O . VAL A 1 191 ? 35.653 -18.232 -48.662 1.00 57.38 191 VAL A O 1
ATOM 1539 N N . PRO A 1 192 ? 36.969 -18.594 -46.875 1.00 54.69 192 PRO A N 1
ATOM 1540 C CA . PRO A 1 192 ? 38.187 -18.238 -47.585 1.00 54.69 192 PRO A CA 1
ATOM 1541 C C . PRO A 1 192 ? 38.587 -19.383 -48.528 1.00 54.69 192 PRO A C 1
ATOM 1543 O O . PRO A 1 192 ? 38.602 -20.547 -48.125 1.00 54.69 192 PRO A O 1
ATOM 1546 N N . HIS A 1 193 ? 38.873 -19.024 -49.782 1.00 49.91 193 HIS A N 1
ATOM 1547 C CA . HIS A 1 193 ? 39.541 -19.868 -50.777 1.00 49.91 193 HIS A CA 1
ATOM 1548 C C . HIS A 1 193 ? 41.021 -20.069 -50.444 1.00 49.91 193 HIS A C 1
ATOM 1550 O O . HIS A 1 193 ? 41.637 -19.113 -49.918 1.00 49.91 193 HIS A O 1
#

Radius of gyration: 22.24 Å; chains: 1; bounding box: 65×33×74 Å

Secondary structure (DSSP, 8-state):
-----PPPHHHHHHHHHHHHTTSEEEEETTS-EEEHHHHHHHHHHHGGGT-GGGGHHHHHHHHHHHTTT-HHHHHHHHHHHHHHHHHHTT---EE-SSSSSEEPEEEE-HHHHHHHHHHHHHHHHHHHHHHHHHTTPPPPPPPHHHHHHHHHHHHHHHHHHHTHHHHHHHHHHHHHHHHHHHHHHHHTS----

Sequence (193 aa):
MDMTVRPSYLSISVMLFLCSLFFDALELNTGSAFSAMHLLIAGWWGVIFELYGWFANPLLGLALLCRRRWPWLALVIALAAWGLALSCLWISRVPDNHSYDFARVAGFGWGYYLWLAAFTVFAAGQGWHCWQRRKGVEIPRWRLLDWLLLIALSATVFWASGNLGPLHQVKVERQTVSAEDSMAPQRLAEVPH